Protein AF-A0A7S0Y0U0-F1 (afdb_monomer_lite)

Foldseek 3Di:
DQDDLPDQLCCNQFVPPLSVLSDPPPPHDQFPPDDPPFAAPLVVLLVLQLVQCVVVVDSDLVSSLVVVSVCGRDPPSGRGSGDFPLQSQLSVQVVVVDDQLPSAEDPVPRLQFLLLCLNQLSQLVSQVVVPLVSNLVSQLVSSRNRHDDPNSNVCRSLLSQLLVVVVVPDQQLRSLCVSQVVVVHRLVVVLVVCVNPQDADAGHCVRLVSSLSNLCNVQSVPLPVSLVNLVVSDHPSNSSSSSSNSND

InterPro domains:
  IPR005502 ADP-ribosylation/Crystallin J1 [PF03747] (24-248)
  IPR036705 ADP-ribosylation/Crystallin J1 superfamily [G3DSA:1.10.4080.10] (3-248)
  IPR036705 ADP-ribosylation/Crystallin J1 superfamily [SSF101478] (3-247)

Secondary structure (DSSP, 8-state):
------SSIIIIIBSTT-GGGG-TTS---TTTTPPTTPPPTHHHHHHHHHHHHHHHTS--HHHHHHHHHHHHHSTTSS--S---HHHHHHHHHHTTT--GGG-----SSSSSBGGGGTTHHHHHHHHGGG-HHHHHHHHHHHHTSS---HHHHHHHHHHHHHHHHHHTT--HHHHHHHHHHHTT--HHHHHHHTTTPPP---SBHHHHHHHHHHHHHHTTT-HHHHHHHHHHH-SSHHHHHHHHHHH-

pLDDT: mean 95.09, std 6.27, range [54.19, 98.88]

Radius of gyration: 17.86 Å; chains: 1; bounding box: 47×34×46 Å

Structure (mmCIF, N/CA/C/O backbone):
data_AF-A0A7S0Y0U0-F1
#
_entry.id   AF-A0A7S0Y0U0-F1
#
loop_
_atom_site.group_PDB
_atom_site.id
_atom_site.type_symbol
_atom_site.label_atom_id
_atom_site.label_alt_id
_atom_site.label_comp_id
_atom_site.label_asym_id
_atom_site.label_entity_id
_atom_site.label_seq_id
_atom_site.pdbx_PDB_ins_code
_atom_site.Cartn_x
_atom_site.Cartn_y
_atom_site.Cartn_z
_atom_site.occupancy
_atom_site.B_iso_or_equiv
_atom_site.auth_seq_id
_atom_site.auth_comp_id
_atom_site.auth_asym_id
_atom_site.auth_atom_id
_atom_site.pdbx_PDB_model_num
ATOM 1 N N . GLY A 1 1 ? -0.946 10.195 -10.949 1.00 54.19 1 GLY A N 1
ATOM 2 C CA . GLY A 1 1 ? -1.341 10.121 -12.381 1.00 54.19 1 GLY A CA 1
ATOM 3 C C . GLY A 1 1 ? -0.399 9.201 -13.143 1.00 54.19 1 GLY A C 1
ATOM 4 O O . GLY A 1 1 ? 0.670 8.922 -12.618 1.00 54.19 1 GLY A O 1
ATOM 5 N N . ARG A 1 2 ? -0.753 8.749 -14.362 1.00 68.31 2 ARG A N 1
ATOM 6 C CA . ARG A 1 2 ? -0.004 7.708 -15.115 1.00 68.31 2 ARG A CA 1
ATOM 7 C C . ARG A 1 2 ? 1.476 8.023 -15.394 1.00 68.31 2 ARG A C 1
ATOM 9 O O . ARG A 1 2 ? 2.235 7.124 -15.702 1.00 68.31 2 ARG A O 1
ATOM 16 N N . GLY A 1 3 ? 1.922 9.268 -15.244 1.00 65.81 3 GLY A N 1
ATOM 17 C CA . GLY A 1 3 ? 3.311 9.648 -15.504 1.00 65.81 3 GLY A CA 1
ATOM 18 C C . GLY A 1 3 ? 3.640 9.708 -17.000 1.00 65.81 3 GLY A C 1
ATOM 19 O O . GLY A 1 3 ? 2.749 9.718 -17.848 1.00 65.81 3 GLY A O 1
ATOM 20 N N . SER A 1 4 ? 4.926 9.838 -17.325 1.00 65.12 4 SER A N 1
ATOM 21 C CA . SER A 1 4 ? 5.401 9.894 -18.711 1.00 65.12 4 SER A CA 1
ATOM 22 C C . SER A 1 4 ? 5.494 8.496 -19.330 1.00 65.12 4 SER A C 1
ATOM 24 O O . SER A 1 4 ? 5.910 7.558 -18.655 1.00 65.12 4 SER A O 1
ATOM 26 N N . ASN A 1 5 ? 5.167 8.377 -20.619 1.00 68.25 5 ASN A N 1
ATOM 27 C CA . ASN A 1 5 ? 5.502 7.219 -21.457 1.00 68.25 5 ASN A CA 1
ATOM 28 C C . ASN A 1 5 ? 6.839 7.398 -22.204 1.00 68.25 5 ASN A C 1
ATOM 30 O O . ASN A 1 5 ? 7.227 6.536 -22.992 1.00 68.25 5 ASN A O 1
ATOM 34 N N . GLN A 1 6 ? 7.526 8.522 -21.979 1.00 65.31 6 GLN A N 1
ATOM 35 C CA . GLN A 1 6 ? 8.874 8.769 -22.480 1.00 65.31 6 GLN A CA 1
ATOM 36 C C . GLN A 1 6 ? 9.887 8.010 -21.614 1.00 65.31 6 GLN A C 1
ATOM 38 O O . GLN A 1 6 ? 9.792 8.033 -20.386 1.00 65.31 6 GLN A O 1
ATOM 43 N N . GLY A 1 7 ? 10.858 7.355 -22.253 1.00 80.50 7 GLY A N 1
ATOM 44 C CA . GLY A 1 7 ? 11.848 6.487 -21.601 1.00 80.50 7 GLY A CA 1
ATOM 45 C C . GLY A 1 7 ? 11.594 4.991 -21.820 1.00 80.50 7 GLY A C 1
ATOM 46 O O . GLY A 1 7 ? 10.672 4.609 -22.542 1.00 80.50 7 GLY A O 1
ATOM 47 N N . SER A 1 8 ? 12.445 4.157 -21.219 1.00 87.12 8 SER A N 1
ATOM 48 C CA . SER A 1 8 ? 12.491 2.693 -21.403 1.00 87.12 8 SER A CA 1
ATOM 49 C C . SER A 1 8 ? 12.078 1.889 -20.164 1.00 87.12 8 SER A C 1
ATOM 51 O O . SER A 1 8 ? 11.900 0.677 -20.240 1.00 87.12 8 SER A O 1
ATOM 53 N N . ILE A 1 9 ? 11.894 2.539 -19.006 1.00 94.50 9 ILE A N 1
ATOM 54 C CA . ILE A 1 9 ? 11.602 1.819 -17.755 1.00 94.50 9 ILE A CA 1
ATOM 55 C C . ILE A 1 9 ? 10.313 1.007 -17.876 1.00 94.50 9 ILE A C 1
ATOM 57 O O . ILE A 1 9 ? 10.330 -0.197 -17.646 1.00 94.50 9 ILE A O 1
ATOM 61 N N . VAL A 1 10 ? 9.219 1.639 -18.301 1.00 93.75 10 VAL A N 1
ATOM 62 C CA . VAL A 1 10 ? 7.993 0.923 -18.666 1.00 93.75 10 VAL A CA 1
ATOM 63 C C . VAL A 1 10 ? 8.127 0.412 -20.098 1.00 93.75 10 VAL A C 1
ATOM 65 O O . VAL A 1 10 ? 8.318 1.206 -21.021 1.00 93.75 10 VAL A O 1
ATOM 68 N N . GLY A 1 11 ? 7.960 -0.895 -20.283 1.00 93.56 11 GLY A N 1
ATOM 69 C CA . GLY A 1 11 ? 8.016 -1.558 -21.585 1.00 93.56 11 GLY A CA 1
ATOM 70 C C . GLY A 1 11 ? 9.276 -2.383 -21.802 1.00 93.56 11 GLY A C 1
ATOM 71 O O . GLY A 1 11 ? 9.152 -3.475 -22.356 1.00 93.56 11 GLY A O 1
ATOM 72 N N . ASP A 1 12 ? 10.430 -1.913 -21.316 1.00 94.50 12 ASP A N 1
ATOM 73 C CA . ASP A 1 12 ? 11.714 -2.590 -21.543 1.00 94.50 12 ASP A CA 1
ATOM 74 C C . ASP A 1 12 ? 12.279 -3.188 -20.243 1.00 94.50 12 ASP A C 1
ATOM 76 O O . ASP A 1 12 ? 12.728 -4.335 -20.240 1.00 94.50 12 ASP A O 1
ATOM 80 N N . VAL A 1 13 ? 12.224 -2.451 -19.122 1.00 96.38 13 VAL A N 1
ATOM 81 C CA . VAL A 1 13 ? 12.744 -2.921 -17.818 1.00 96.38 13 VAL A CA 1
ATOM 82 C C . VAL A 1 13 ? 11.659 -3.628 -17.009 1.00 96.38 13 VAL A C 1
ATOM 84 O O . VAL A 1 13 ? 11.818 -4.795 -16.655 1.00 96.38 13 VAL A O 1
ATOM 87 N N . ILE A 1 14 ? 10.551 -2.933 -16.753 1.00 96.81 14 ILE A N 1
ATOM 88 C CA . ILE A 1 14 ? 9.369 -3.440 -16.048 1.00 96.81 14 ILE A CA 1
ATOM 89 C C . ILE A 1 14 ? 8.133 -3.321 -16.937 1.00 96.81 14 ILE A C 1
ATOM 91 O O . ILE A 1 14 ? 8.126 -2.551 -17.902 1.00 96.81 14 ILE A O 1
ATOM 95 N N . LEU A 1 15 ? 7.063 -4.055 -16.606 1.00 95.31 15 LEU A N 1
ATOM 96 C CA . LEU A 1 15 ? 5.825 -4.070 -17.403 1.00 95.31 15 LEU A CA 1
ATOM 97 C C . LEU A 1 15 ? 6.111 -4.349 -18.892 1.00 95.31 15 LEU A C 1
ATOM 99 O O . LEU A 1 15 ? 5.637 -3.632 -19.781 1.00 95.31 15 LEU A O 1
ATOM 103 N N . LYS A 1 16 ? 6.953 -5.354 -19.157 1.00 95.06 16 LYS A N 1
ATOM 104 C CA . LYS A 1 16 ? 7.490 -5.632 -20.493 1.00 95.06 16 LYS A CA 1
ATOM 105 C C . LYS A 1 16 ? 6.375 -5.813 -21.522 1.00 95.06 16 LYS A C 1
ATOM 107 O O . LYS A 1 16 ? 5.389 -6.491 -21.261 1.00 95.06 16 LYS A O 1
ATOM 112 N N . GLY A 1 17 ? 6.496 -5.136 -22.665 1.00 92.31 17 GLY A N 1
ATOM 113 C CA . GLY A 1 17 ? 5.480 -5.148 -23.729 1.00 92.31 17 GLY A CA 1
ATOM 114 C C . GLY A 1 17 ? 4.214 -4.313 -23.464 1.00 92.31 17 GLY A C 1
ATOM 115 O O . GLY A 1 17 ? 3.413 -4.114 -24.376 1.00 92.31 17 GLY A O 1
ATOM 116 N N . LYS A 1 18 ? 4.032 -3.740 -22.265 1.00 92.50 18 LYS A N 1
ATOM 117 C CA . LYS A 1 18 ? 2.801 -3.018 -21.876 1.00 92.50 18 LYS A CA 1
ATOM 118 C C . LYS A 1 18 ? 2.861 -1.498 -22.104 1.00 92.50 18 LYS A C 1
ATOM 120 O O . LYS A 1 18 ? 1.921 -0.787 -21.753 1.00 92.50 18 LYS A O 1
ATOM 125 N N . LYS A 1 19 ? 3.936 -0.976 -22.712 1.00 91.94 19 LYS A N 1
ATOM 126 C CA . LYS A 1 19 ? 4.168 0.473 -22.916 1.00 91.94 19 LYS A CA 1
ATOM 127 C C . LYS A 1 19 ? 3.057 1.181 -23.693 1.00 91.94 19 LYS A C 1
ATOM 129 O O . LYS A 1 19 ? 2.717 2.313 -23.363 1.00 91.94 19 LYS A O 1
ATOM 134 N N . HIS A 1 20 ? 2.462 0.517 -24.678 1.00 90.69 20 HIS A N 1
ATOM 135 C CA . HIS A 1 20 ? 1.379 1.079 -25.491 1.00 90.69 20 HIS A CA 1
ATOM 136 C C . HIS A 1 20 ? 0.137 1.450 -24.652 1.00 90.69 20 HIS A C 1
ATOM 138 O O . HIS A 1 20 ? -0.577 2.394 -24.978 1.00 90.69 20 HIS A O 1
ATOM 144 N N . PHE A 1 21 ? -0.081 0.808 -23.495 1.00 91.19 21 PHE A N 1
ATOM 145 C CA . PHE A 1 21 ? -1.143 1.201 -22.558 1.00 91.19 21 PHE A CA 1
ATOM 146 C C . PHE A 1 21 ? -0.853 2.501 -21.789 1.00 91.19 21 PHE A C 1
ATOM 148 O O . PHE A 1 21 ? -1.718 2.994 -21.064 1.00 91.19 21 PHE A O 1
ATOM 155 N N . TRP A 1 22 ? 0.352 3.062 -21.919 1.00 89.94 22 TRP A N 1
ATOM 156 C CA . TRP A 1 22 ? 0.781 4.293 -21.250 1.00 89.94 22 TRP A CA 1
ATOM 157 C C . TRP A 1 22 ? 0.735 5.524 -22.153 1.00 89.94 22 TRP A C 1
ATOM 159 O O . TRP A 1 22 ? 1.016 6.630 -21.690 1.00 89.94 22 TRP A O 1
ATOM 169 N N . GLU A 1 23 ? 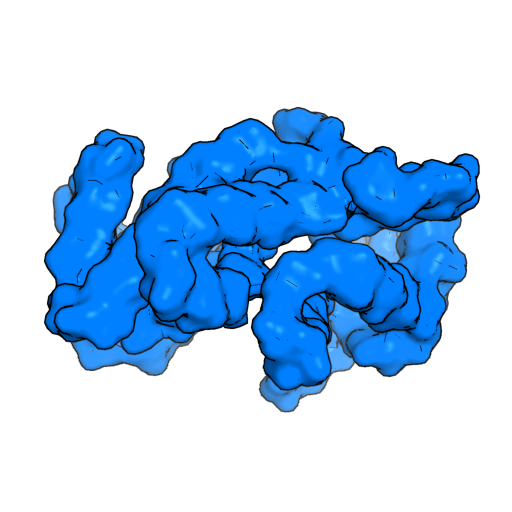0.368 5.359 -23.422 1.00 85.25 23 GLU A N 1
ATOM 170 C CA . GLU A 1 23 ? 0.302 6.450 -24.387 1.00 85.25 23 GLU A CA 1
ATOM 171 C C . GLU A 1 23 ? -0.688 7.543 -23.968 1.00 85.25 23 GLU A C 1
ATOM 173 O O . GLU A 1 23 ? -1.842 7.288 -23.606 1.00 85.25 23 GLU A O 1
ATOM 178 N N . ARG A 1 24 ? -0.225 8.799 -24.008 1.00 77.31 24 ARG A N 1
ATOM 179 C CA . ARG A 1 24 ? -1.072 9.957 -23.704 1.00 77.31 24 ARG A CA 1
ATOM 180 C C . ARG A 1 24 ? -2.198 10.051 -24.733 1.00 77.31 24 ARG A C 1
ATOM 182 O O . ARG A 1 24 ? -1.949 9.995 -25.929 1.00 77.31 24 ARG A O 1
ATOM 189 N N . GLY A 1 25 ? -3.425 10.235 -24.250 1.00 76.62 25 GLY A N 1
ATOM 190 C CA . GLY A 1 25 ? -4.623 10.343 -25.090 1.00 76.62 25 GLY A CA 1
ATOM 191 C C . GLY A 1 25 ? -5.287 9.008 -25.437 1.00 76.62 25 GLY A C 1
ATOM 192 O O . GLY A 1 25 ? -6.418 9.013 -25.906 1.00 76.62 25 GLY A O 1
ATOM 193 N N . ALA A 1 26 ? -4.661 7.865 -25.139 1.00 71.94 26 ALA A N 1
ATOM 194 C CA . ALA A 1 26 ? -5.184 6.553 -25.518 1.00 71.94 26 ALA A CA 1
ATOM 195 C C . ALA A 1 26 ? -6.333 6.017 -24.623 1.00 71.94 26 ALA A C 1
ATOM 197 O O . ALA A 1 26 ? -6.748 4.875 -24.778 1.00 71.94 26 ALA A O 1
ATOM 198 N N . ASN A 1 27 ? -6.868 6.822 -23.689 1.00 80.50 27 ASN A N 1
ATOM 199 C CA . ASN A 1 27 ? -8.029 6.520 -22.825 1.00 80.50 27 ASN A CA 1
ATOM 200 C C . ASN A 1 27 ? -8.067 5.104 -22.203 1.00 80.50 27 ASN A C 1
ATOM 202 O O . ASN A 1 27 ? -9.136 4.545 -21.957 1.00 80.50 27 ASN A O 1
ATOM 206 N N . TYR A 1 28 ? -6.909 4.515 -21.899 1.00 87.62 28 TYR A N 1
ATOM 207 C CA . TYR A 1 28 ? -6.854 3.231 -21.209 1.00 87.62 28 TYR A CA 1
ATOM 208 C C . TYR A 1 28 ? -7.073 3.396 -19.704 1.00 87.62 28 TYR A C 1
ATOM 210 O O . TYR A 1 28 ? -6.500 4.283 -19.063 1.00 87.62 28 TYR A O 1
ATOM 218 N N . PHE A 1 29 ? -7.840 2.477 -19.115 1.00 88.25 29 PHE A N 1
ATOM 219 C CA . PHE A 1 29 ? -7.906 2.300 -17.665 1.00 88.25 29 PHE A CA 1
ATOM 220 C C . PHE A 1 29 ? -6.551 1.831 -17.105 1.00 88.25 29 PHE A C 1
ATOM 222 O O . PHE A 1 29 ? -5.811 1.128 -17.799 1.00 88.25 29 PHE A O 1
ATOM 229 N N . TYR A 1 30 ? -6.188 2.261 -15.889 1.00 88.38 30 TYR A N 1
ATOM 230 C CA . TYR A 1 30 ? -4.862 2.030 -15.287 1.00 88.38 30 TYR A CA 1
ATOM 231 C C . TYR A 1 30 ? -4.476 0.555 -15.264 1.00 88.38 30 TYR A C 1
ATOM 233 O O . TYR A 1 30 ? -3.425 0.190 -15.788 1.00 88.38 30 TYR A O 1
ATOM 241 N N . HIS A 1 31 ? -5.378 -0.277 -14.761 1.00 92.12 31 HIS A N 1
ATOM 242 C CA . HIS A 1 31 ? -5.176 -1.706 -14.559 1.00 92.12 31 HIS A CA 1
ATOM 243 C C . HIS A 1 31 ? -5.921 -2.531 -15.622 1.00 92.12 31 HIS A C 1
ATOM 245 O O . HIS A 1 31 ? -6.680 -3.450 -15.322 1.00 92.12 31 HIS A O 1
ATOM 251 N N . ARG A 1 32 ? -5.811 -2.126 -16.893 1.00 91.12 32 ARG A N 1
ATOM 252 C CA . ARG A 1 32 ? -6.521 -2.768 -18.005 1.00 91.12 32 ARG A CA 1
ATOM 253 C C . ARG A 1 32 ? -6.082 -4.227 -18.158 1.00 91.12 32 ARG A C 1
ATOM 255 O O . ARG A 1 32 ? -4.899 -4.527 -18.104 1.00 91.12 32 ARG A O 1
ATOM 262 N N . GLY A 1 33 ? -7.038 -5.101 -18.475 1.00 88.44 33 GLY A N 1
ATOM 263 C CA . GLY A 1 33 ? -6.758 -6.493 -18.843 1.00 88.44 33 GLY A CA 1
ATOM 264 C C . GLY A 1 33 ? -6.672 -7.453 -17.660 1.00 88.44 33 GLY A C 1
ATOM 265 O O . GLY A 1 33 ? -6.440 -8.634 -17.881 1.00 88.44 33 GLY A O 1
ATOM 266 N N . MET A 1 34 ? -6.901 -6.967 -16.439 1.00 93.38 34 MET A N 1
ATOM 267 C CA . MET A 1 34 ? -7.010 -7.822 -15.263 1.00 93.38 34 MET A CA 1
ATOM 268 C C . MET A 1 34 ? -8.288 -8.664 -15.285 1.00 93.38 34 MET A C 1
ATOM 270 O O . MET A 1 34 ? -9.370 -8.163 -15.608 1.00 93.38 34 MET A O 1
ATOM 274 N N . ALA A 1 35 ? -8.161 -9.932 -14.906 1.00 94.62 35 ALA A N 1
ATOM 275 C CA . ALA A 1 35 ? -9.277 -10.844 -14.712 1.00 94.62 35 ALA A CA 1
ATOM 276 C C . ALA A 1 35 ? -9.902 -10.688 -13.315 1.00 94.62 35 ALA A C 1
ATOM 278 O O . ALA A 1 35 ? -9.298 -10.165 -12.376 1.00 94.62 35 ALA A O 1
ATOM 279 N N . ALA A 1 36 ? -11.142 -11.160 -13.163 1.00 95.25 36 ALA A N 1
ATOM 280 C CA . ALA A 1 36 ? -11.812 -11.168 -11.868 1.00 95.25 36 ALA A CA 1
ATOM 281 C C . ALA A 1 36 ? -11.009 -11.995 -10.847 1.00 95.25 36 ALA A C 1
ATOM 283 O O . ALA A 1 36 ? -10.663 -13.145 -11.108 1.00 95.25 36 ALA A O 1
ATOM 284 N N . GLY A 1 37 ? -10.736 -11.401 -9.682 1.00 94.31 37 GLY A N 1
ATOM 285 C CA . GLY A 1 37 ? -9.950 -12.022 -8.610 1.00 94.31 37 GLY A CA 1
ATOM 286 C C . GLY A 1 37 ? -8.439 -11.787 -8.698 1.00 94.31 37 GLY A C 1
ATOM 287 O O . GLY A 1 37 ? -7.723 -12.154 -7.769 1.00 94.31 37 GLY A O 1
ATOM 288 N N . GLU A 1 38 ? -7.937 -11.154 -9.761 1.00 95.31 38 GLU A N 1
ATOM 289 C CA . GLU A 1 38 ? -6.528 -10.770 -9.829 1.00 95.31 38 GLU A CA 1
ATOM 290 C C . GLU A 1 38 ? -6.231 -9.540 -8.969 1.00 95.31 38 GLU A C 1
ATOM 292 O O . GLU A 1 38 ? -7.026 -8.603 -8.884 1.00 95.31 38 GLU A O 1
ATOM 297 N N . ASN A 1 39 ? -5.040 -9.525 -8.368 1.00 95.50 39 ASN A N 1
ATOM 298 C CA . ASN A 1 39 ? -4.525 -8.368 -7.646 1.00 95.50 39 ASN A CA 1
ATOM 299 C C . ASN A 1 39 ? -3.645 -7.508 -8.556 1.00 95.50 39 ASN A C 1
ATOM 301 O O . ASN A 1 39 ? -2.925 -8.027 -9.413 1.00 95.50 39 ASN A O 1
ATOM 305 N N . THR A 1 40 ? -3.679 -6.192 -8.336 1.00 95.62 40 THR A N 1
ATOM 306 C CA . THR A 1 40 ? -2.701 -5.257 -8.912 1.00 95.62 40 THR A CA 1
ATOM 307 C C . THR A 1 40 ? -1.307 -5.582 -8.379 1.00 95.62 40 THR A C 1
ATOM 309 O O . THR A 1 40 ? -1.178 -6.378 -7.449 1.00 95.62 40 THR A O 1
ATOM 312 N N . VAL A 1 41 ? -0.255 -4.983 -8.947 1.00 96.12 41 VAL A N 1
ATOM 313 C CA . VAL A 1 41 ? 1.150 -5.354 -8.662 1.00 96.12 41 VAL A CA 1
ATOM 314 C C . VAL A 1 41 ? 1.519 -5.373 -7.168 1.00 96.12 41 VAL A C 1
ATOM 316 O O . VAL A 1 41 ? 2.337 -6.190 -6.749 1.00 96.12 41 VAL A O 1
ATOM 319 N N . GLU A 1 42 ? 0.857 -4.558 -6.346 1.00 96.56 42 GLU A N 1
ATOM 320 C CA . GLU A 1 42 ? 1.044 -4.538 -4.891 1.00 96.56 42 GLU A CA 1
ATOM 321 C C . GLU A 1 42 ? 0.703 -5.877 -4.220 1.00 96.56 42 GLU A C 1
ATOM 323 O O . GLU A 1 42 ? 1.372 -6.280 -3.275 1.00 96.56 42 GLU A O 1
ATOM 328 N N . GLY A 1 43 ? -0.291 -6.619 -4.719 1.00 97.12 43 GLY A N 1
ATOM 329 C CA . GLY A 1 43 ? -0.667 -7.925 -4.167 1.00 97.12 43 GLY A CA 1
ATOM 330 C C . GLY A 1 43 ? 0.427 -8.989 -4.331 1.00 97.12 43 GLY A C 1
ATOM 331 O O . GLY A 1 43 ? 0.836 -9.591 -3.335 1.00 97.12 43 GLY A O 1
ATOM 332 N N . PRO A 1 44 ? 0.945 -9.231 -5.553 1.00 97.81 44 PRO A N 1
ATOM 333 C CA . PRO A 1 44 ? 2.121 -10.067 -5.775 1.00 97.81 44 PRO A CA 1
ATOM 334 C C . PRO A 1 44 ? 3.347 -9.641 -4.957 1.00 97.81 44 PRO A C 1
ATOM 336 O O . PRO A 1 44 ? 4.036 -10.514 -4.431 1.00 97.81 44 PRO A O 1
ATOM 339 N N . ILE A 1 45 ? 3.597 -8.336 -4.794 1.00 98.56 45 ILE A N 1
ATOM 340 C CA . ILE A 1 45 ? 4.692 -7.825 -3.950 1.00 98.56 45 ILE A CA 1
ATOM 341 C C . ILE A 1 45 ? 4.457 -8.174 -2.473 1.00 98.56 45 ILE A C 1
ATOM 343 O O . ILE A 1 45 ? 5.356 -8.709 -1.824 1.00 98.56 45 ILE A O 1
ATOM 347 N N . THR A 1 46 ? 3.250 -7.952 -1.946 1.00 98.44 46 THR A N 1
ATOM 348 C CA . THR A 1 46 ? 2.897 -8.336 -0.570 1.00 98.44 46 THR A CA 1
ATOM 349 C C . THR A 1 46 ? 3.091 -9.837 -0.357 1.00 98.44 46 THR A C 1
ATOM 351 O O . THR A 1 46 ? 3.737 -10.235 0.609 1.00 98.44 46 THR A O 1
ATOM 354 N N . ARG A 1 47 ? 2.618 -10.680 -1.287 1.00 98.31 47 ARG A N 1
ATOM 355 C CA . ARG A 1 47 ? 2.816 -12.139 -1.230 1.00 98.31 47 ARG A CA 1
ATOM 356 C C . ARG A 1 47 ? 4.298 -12.518 -1.237 1.00 98.31 47 ARG A C 1
ATOM 358 O O . ARG A 1 47 ? 4.707 -13.410 -0.500 1.00 98.31 47 ARG A O 1
ATOM 365 N N . LEU A 1 48 ? 5.100 -11.859 -2.066 1.00 98.56 48 LEU A N 1
ATOM 366 C CA . LEU A 1 48 ? 6.542 -12.074 -2.140 1.00 98.56 48 LEU A CA 1
ATOM 367 C C . LEU A 1 48 ? 7.235 -11.744 -0.816 1.00 98.56 48 LEU A C 1
ATOM 369 O O . LEU A 1 48 ? 8.074 -12.525 -0.367 1.00 98.56 48 LEU A O 1
ATOM 373 N N . ILE A 1 49 ? 6.868 -10.628 -0.181 1.00 98.75 49 ILE A N 1
ATOM 374 C CA . ILE A 1 49 ? 7.389 -10.242 1.136 1.00 98.75 49 ILE A CA 1
ATOM 375 C C . ILE A 1 49 ? 7.000 -11.286 2.181 1.00 98.75 49 ILE A C 1
ATOM 377 O O . ILE A 1 49 ? 7.863 -11.738 2.930 1.00 98.75 49 ILE A O 1
ATOM 381 N N . THR A 1 50 ? 5.741 -11.735 2.192 1.00 98.69 50 THR A N 1
ATOM 382 C CA . THR A 1 50 ? 5.295 -12.823 3.074 1.00 98.69 50 THR A CA 1
ATOM 383 C C . THR A 1 50 ? 6.138 -14.083 2.879 1.00 98.69 50 THR A C 1
ATOM 385 O O . THR A 1 50 ? 6.657 -14.612 3.856 1.00 98.69 50 THR A O 1
ATOM 388 N N . ASN A 1 51 ? 6.339 -14.526 1.634 1.00 98.56 51 ASN A N 1
ATOM 389 C CA . ASN A 1 51 ? 7.142 -15.713 1.338 1.00 98.56 51 ASN A CA 1
ATOM 390 C C . ASN A 1 51 ? 8.595 -15.557 1.807 1.00 98.56 51 ASN A C 1
ATOM 392 O O . ASN A 1 51 ? 9.144 -16.471 2.415 1.00 98.56 51 ASN A O 1
ATOM 396 N N . SER A 1 52 ? 9.216 -14.397 1.559 1.00 98.75 52 SER A N 1
ATOM 397 C CA . SER A 1 52 ? 10.574 -14.108 2.040 1.00 98.75 52 SER A CA 1
ATOM 398 C C . SER A 1 52 ? 10.669 -14.225 3.560 1.00 98.75 52 SER A C 1
ATOM 400 O O . SER A 1 52 ? 11.520 -14.960 4.059 1.00 98.75 52 SER A O 1
ATOM 402 N N . ILE A 1 53 ? 9.732 -13.606 4.284 1.00 98.50 53 ILE A N 1
ATOM 403 C CA . ILE A 1 53 ? 9.681 -13.676 5.746 1.00 98.50 53 ILE A CA 1
ATOM 404 C C . ILE A 1 53 ? 9.567 -15.124 6.220 1.00 98.50 53 ILE A C 1
ATOM 406 O O . ILE A 1 53 ? 10.305 -15.532 7.112 1.00 98.50 53 ILE A O 1
ATOM 410 N N . THR A 1 54 ? 8.680 -15.914 5.614 1.00 97.88 54 THR A N 1
ATOM 411 C CA . THR A 1 54 ? 8.472 -17.312 6.016 1.00 97.88 54 THR A CA 1
ATOM 412 C C . THR A 1 54 ? 9.651 -18.221 5.674 1.00 97.88 54 THR A C 1
ATOM 414 O O . THR A 1 54 ? 9.959 -19.129 6.434 1.00 97.88 54 THR A O 1
ATOM 417 N N . GLU A 1 55 ? 10.331 -17.991 4.549 1.00 98.25 55 GLU A N 1
ATOM 418 C CA . GLU A 1 55 ? 11.472 -18.810 4.121 1.00 98.25 55 GLU A CA 1
ATOM 419 C C . GLU A 1 55 ? 12.740 -18.491 4.918 1.00 98.25 55 GLU A C 1
ATOM 421 O O . GLU A 1 55 ? 13.517 -19.390 5.236 1.00 98.25 55 GLU A O 1
ATOM 426 N N . LYS A 1 56 ? 12.963 -17.210 5.234 1.00 98.00 56 LYS A N 1
ATOM 427 C CA . LYS A 1 56 ? 14.133 -16.756 5.996 1.00 98.00 56 LYS A CA 1
ATOM 428 C C . LYS A 1 56 ? 13.919 -16.796 7.501 1.00 98.00 56 LYS A C 1
ATOM 430 O O . LYS A 1 56 ? 14.895 -16.709 8.239 1.00 98.00 56 LYS A O 1
ATOM 435 N N . MET A 1 57 ? 12.663 -16.885 7.946 1.00 96.75 57 MET A N 1
ATOM 436 C CA . MET A 1 57 ? 12.260 -16.629 9.332 1.00 96.75 57 MET A CA 1
ATOM 437 C C . MET A 1 57 ? 12.789 -15.276 9.835 1.00 96.75 57 MET A C 1
ATOM 439 O O . MET A 1 57 ? 13.186 -15.134 10.989 1.00 96.75 57 MET A O 1
ATOM 443 N N . ALA A 1 58 ? 12.837 -14.290 8.936 1.00 97.00 58 ALA A N 1
ATOM 444 C CA . ALA A 1 58 ? 13.393 -12.967 9.176 1.00 97.00 58 ALA A CA 1
ATOM 445 C C . ALA A 1 58 ? 12.841 -11.956 8.166 1.00 97.00 58 ALA A C 1
ATOM 447 O O . ALA A 1 58 ? 12.578 -12.290 7.011 1.00 97.00 58 ALA A O 1
ATOM 448 N N . PHE A 1 59 ? 12.751 -10.688 8.571 1.00 97.94 59 PHE A N 1
ATOM 449 C CA . PHE A 1 59 ? 12.570 -9.579 7.635 1.00 97.94 59 PHE A CA 1
ATOM 450 C C . PHE A 1 59 ? 13.907 -9.268 6.933 1.00 97.94 59 PHE A C 1
ATOM 452 O O . PHE A 1 59 ? 14.626 -8.334 7.292 1.00 97.94 59 PHE A O 1
ATOM 459 N N . ASP A 1 60 ? 14.269 -10.116 5.967 1.00 98.25 60 ASP A N 1
ATOM 460 C CA . ASP A 1 60 ? 15.508 -10.025 5.192 1.00 98.25 60 ASP A CA 1
ATOM 461 C C . ASP A 1 60 ? 15.334 -9.079 3.994 1.00 98.25 60 ASP A C 1
ATOM 463 O O . ASP A 1 60 ? 14.767 -9.425 2.957 1.00 98.25 60 ASP A O 1
ATOM 467 N N . VAL A 1 61 ? 15.833 -7.852 4.149 1.00 98.25 61 VAL A N 1
ATOM 468 C CA . VAL A 1 61 ? 15.731 -6.801 3.127 1.00 98.25 61 VAL A CA 1
ATOM 469 C C . VAL A 1 61 ? 16.415 -7.193 1.814 1.00 98.25 61 VAL A C 1
ATOM 471 O O . VAL A 1 61 ? 15.897 -6.856 0.751 1.00 98.25 61 VAL A O 1
ATOM 474 N N . ASP A 1 62 ? 17.548 -7.896 1.855 1.00 98.38 62 ASP A N 1
ATOM 475 C CA . ASP A 1 62 ? 18.287 -8.232 0.632 1.00 98.38 62 ASP A CA 1
ATOM 476 C C . ASP A 1 62 ? 17.568 -9.316 -0.168 1.00 98.38 62 ASP A C 1
ATOM 478 O O . ASP A 1 62 ? 17.434 -9.197 -1.388 1.00 98.38 62 ASP A O 1
ATOM 482 N N . ASP A 1 63 ? 17.029 -10.327 0.517 1.00 98.69 63 ASP A N 1
ATOM 483 C CA . ASP A 1 63 ? 16.201 -11.357 -0.112 1.00 98.69 63 ASP A CA 1
ATOM 484 C C . ASP A 1 63 ? 14.932 -10.759 -0.737 1.00 98.69 63 ASP A C 1
ATOM 486 O O . ASP A 1 63 ? 14.595 -11.071 -1.884 1.00 98.69 63 ASP A O 1
ATOM 490 N N . ILE A 1 64 ? 14.261 -9.846 -0.024 1.00 98.88 64 ILE A N 1
ATOM 491 C CA . ILE A 1 64 ? 13.076 -9.142 -0.530 1.00 98.88 64 ILE A CA 1
ATOM 492 C C . ILE A 1 64 ? 13.416 -8.330 -1.782 1.00 98.88 64 ILE A C 1
ATOM 494 O O . ILE A 1 64 ? 12.705 -8.438 -2.782 1.00 98.88 64 ILE A O 1
ATOM 498 N N . LEU A 1 65 ? 14.490 -7.533 -1.763 1.00 98.81 65 LEU A N 1
ATOM 499 C CA . LEU A 1 65 ? 14.880 -6.707 -2.909 1.00 98.81 65 LEU A CA 1
ATOM 500 C C . LEU A 1 65 ? 15.282 -7.559 -4.117 1.00 98.81 65 LEU A C 1
ATOM 502 O O . LEU A 1 65 ? 14.874 -7.249 -5.238 1.00 98.81 65 LEU A O 1
ATOM 506 N N . ALA A 1 66 ? 16.018 -8.653 -3.903 1.00 98.75 66 ALA A N 1
ATOM 507 C CA . ALA A 1 66 ? 16.391 -9.580 -4.968 1.00 98.75 66 ALA A CA 1
ATOM 508 C C . ALA A 1 66 ? 15.154 -10.212 -5.625 1.00 98.75 66 ALA A C 1
ATOM 510 O O . ALA A 1 66 ? 15.011 -10.183 -6.852 1.00 98.75 66 ALA A O 1
ATOM 511 N N . LYS A 1 67 ? 14.214 -10.719 -4.817 1.00 98.75 67 LYS A N 1
ATOM 512 C CA . LYS A 1 67 ? 12.952 -11.279 -5.314 1.00 98.75 67 LYS A CA 1
ATOM 513 C C . LYS A 1 67 ? 12.097 -10.219 -6.005 1.00 98.75 67 LYS A C 1
ATOM 515 O O . LYS A 1 67 ? 11.497 -10.506 -7.037 1.00 98.75 67 LYS A O 1
ATOM 520 N N . TYR A 1 68 ? 12.028 -9.004 -5.463 1.00 98.81 68 TYR A N 1
ATOM 521 C CA . TYR A 1 68 ? 11.261 -7.899 -6.041 1.00 98.81 68 TYR A CA 1
ATOM 522 C C . TYR A 1 68 ? 11.794 -7.511 -7.425 1.00 98.81 68 TYR A C 1
ATOM 524 O O . TYR A 1 68 ? 11.015 -7.372 -8.368 1.00 98.81 68 TYR A O 1
ATOM 532 N N . ILE A 1 69 ? 13.118 -7.418 -7.582 1.00 98.81 69 ILE A N 1
ATOM 533 C CA . ILE A 1 69 ? 13.755 -7.194 -8.886 1.00 98.81 69 ILE A CA 1
ATOM 534 C C . ILE A 1 69 ? 13.390 -8.317 -9.858 1.00 98.81 69 ILE A C 1
ATOM 536 O O . ILE A 1 69 ? 12.982 -8.031 -10.986 1.00 98.81 69 ILE A O 1
ATOM 540 N N . ALA A 1 70 ? 13.473 -9.577 -9.426 1.00 98.62 70 ALA A N 1
ATOM 541 C CA . ALA A 1 70 ? 13.090 -10.713 -10.259 1.00 98.62 70 ALA A CA 1
ATOM 542 C C . ALA A 1 70 ? 11.612 -10.640 -10.685 1.00 98.62 70 ALA A C 1
ATOM 544 O O . ALA A 1 70 ? 11.322 -10.755 -11.875 1.00 98.62 70 ALA A O 1
ATOM 545 N N . LEU A 1 71 ? 10.687 -10.378 -9.755 1.00 98.50 71 LEU A N 1
ATOM 546 C CA . LEU A 1 71 ? 9.251 -10.258 -10.032 1.00 98.50 71 LEU A CA 1
ATOM 547 C C . LEU A 1 71 ? 8.963 -9.173 -11.074 1.00 98.50 71 LEU A C 1
ATOM 549 O O . LEU A 1 71 ? 8.256 -9.411 -12.046 1.00 98.50 71 LEU A O 1
ATOM 553 N N . MET A 1 72 ? 9.516 -7.980 -10.875 1.00 98.31 72 MET A N 1
ATOM 554 C CA . MET A 1 72 ? 9.170 -6.805 -11.675 1.00 98.31 72 MET A CA 1
ATOM 555 C C . MET A 1 72 ? 9.817 -6.807 -13.065 1.00 98.31 72 MET A C 1
ATOM 557 O O . MET A 1 72 ? 9.304 -6.160 -13.979 1.00 98.31 72 MET A O 1
ATOM 561 N N . THR A 1 73 ? 10.941 -7.513 -13.230 1.00 97.94 73 THR A N 1
ATOM 562 C CA . THR A 1 73 ? 11.684 -7.588 -14.502 1.00 97.94 73 THR A CA 1
ATOM 563 C C . THR A 1 73 ? 11.389 -8.855 -15.306 1.00 97.94 73 THR A C 1
ATOM 565 O O . THR A 1 73 ? 11.724 -8.915 -16.496 1.00 97.94 73 THR A O 1
ATOM 568 N N . THR A 1 74 ? 10.745 -9.860 -14.709 1.00 97.81 74 THR A N 1
ATOM 569 C CA . THR A 1 74 ? 10.314 -11.069 -15.421 1.00 97.81 74 THR A CA 1
ATOM 570 C C . THR A 1 74 ? 9.070 -10.757 -16.262 1.00 97.81 74 THR A C 1
ATOM 572 O O . THR A 1 74 ? 8.072 -10.284 -15.711 1.00 97.81 74 THR A O 1
ATOM 575 N N . PRO A 1 75 ? 9.097 -10.990 -17.591 1.00 95.06 75 PRO A N 1
ATOM 576 C CA . PRO A 1 75 ? 7.907 -10.851 -18.428 1.00 95.06 75 PRO A CA 1
ATOM 577 C C . PRO A 1 75 ? 6.738 -11.670 -17.873 1.00 95.06 75 PRO A C 1
ATOM 579 O O . PRO A 1 75 ? 6.932 -12.806 -17.449 1.00 95.06 75 PRO A O 1
ATOM 582 N N . ASP A 1 76 ? 5.541 -11.084 -17.873 1.00 91.88 76 ASP A N 1
ATOM 583 C CA . ASP A 1 76 ? 4.279 -11.747 -17.513 1.00 91.88 76 ASP A CA 1
ATOM 584 C C . ASP A 1 76 ? 4.224 -12.393 -16.115 1.00 91.88 76 ASP A C 1
ATOM 586 O O . ASP A 1 76 ? 3.321 -13.170 -15.816 1.00 91.88 76 ASP A O 1
ATOM 590 N N . ALA A 1 77 ? 5.125 -12.014 -15.201 1.00 94.81 77 ALA A N 1
ATOM 591 C CA . ALA A 1 77 ? 5.067 -12.450 -13.804 1.00 94.81 77 ALA A CA 1
ATOM 592 C C . ALA A 1 77 ? 3.863 -11.864 -13.035 1.00 94.81 77 ALA A C 1
ATOM 594 O O . ALA A 1 77 ? 3.504 -12.348 -11.961 1.00 94.81 77 ALA A O 1
ATOM 595 N N . HIS A 1 78 ? 3.233 -10.821 -13.583 1.00 94.88 78 HIS A N 1
ATOM 596 C CA . HIS A 1 78 ? 1.961 -10.273 -13.127 1.00 94.88 78 HIS A CA 1
ATOM 597 C C . HIS A 1 78 ? 1.203 -9.600 -14.287 1.00 94.88 78 HIS A C 1
ATOM 599 O O . HIS A 1 78 ? 1.797 -9.055 -15.226 1.00 94.88 78 HIS A O 1
ATOM 605 N N . ASN A 1 79 ? -0.130 -9.580 -14.202 1.00 93.94 79 ASN A N 1
ATOM 606 C CA . ASN A 1 79 ? -0.988 -9.088 -15.287 1.00 93.94 79 ASN A CA 1
ATOM 607 C C . ASN A 1 79 ? -1.235 -7.577 -15.270 1.00 93.94 79 ASN A C 1
ATOM 609 O O . ASN A 1 79 ? -1.605 -7.019 -16.301 1.00 93.94 79 ASN A O 1
ATOM 613 N N . ASP A 1 80 ? -0.897 -6.883 -14.181 1.00 95.50 80 ASP A N 1
ATOM 614 C CA . ASP A 1 80 ? -1.078 -5.432 -14.080 1.00 95.50 80 ASP A CA 1
ATOM 615 C C . ASP A 1 80 ? -0.385 -4.656 -15.221 1.00 95.50 80 ASP A C 1
ATOM 617 O O . ASP A 1 80 ? 0.739 -4.972 -15.627 1.00 95.50 80 ASP A O 1
ATOM 621 N N . THR A 1 81 ? -1.066 -3.638 -15.745 1.00 94.31 81 THR A N 1
ATOM 622 C CA . THR A 1 81 ? -0.556 -2.707 -16.760 1.00 94.31 81 THR A CA 1
ATOM 623 C C . THR A 1 81 ? -0.076 -1.390 -16.166 1.00 94.31 81 THR A C 1
ATOM 625 O O . THR A 1 81 ? 0.442 -0.558 -16.911 1.00 94.31 81 THR A O 1
ATOM 628 N N . TYR A 1 82 ? -0.243 -1.173 -14.862 1.00 93.19 82 TYR A N 1
ATOM 629 C CA . TYR A 1 82 ? 0.202 0.021 -14.157 1.00 93.19 82 TYR A CA 1
ATOM 630 C C . TYR A 1 82 ? 1.176 -0.314 -13.020 1.00 93.19 82 TYR A C 1
ATOM 632 O O . TYR A 1 82 ? 1.133 -1.389 -12.436 1.00 93.19 82 TYR A O 1
ATOM 640 N N . CYS A 1 83 ? 2.077 0.620 -12.713 1.00 92.31 83 CYS A N 1
ATOM 641 C CA . CYS A 1 83 ? 2.912 0.568 -11.516 1.00 92.31 83 CYS A CA 1
ATOM 642 C C . CYS A 1 83 ? 3.126 1.983 -10.961 1.00 92.31 83 CYS A C 1
ATOM 644 O O . CYS A 1 83 ? 3.297 2.952 -11.715 1.00 92.31 83 CYS A O 1
ATOM 646 N N . GLY A 1 84 ? 3.099 2.102 -9.632 1.00 92.12 84 GLY A N 1
ATOM 647 C CA . GLY A 1 84 ? 3.267 3.367 -8.920 1.00 92.12 84 GLY A CA 1
ATOM 648 C C . GLY A 1 84 ? 4.607 4.055 -9.205 1.00 92.12 84 GLY A C 1
ATOM 649 O O . GLY A 1 84 ? 5.569 3.445 -9.680 1.00 92.12 84 GLY A O 1
ATOM 650 N N . THR A 1 85 ? 4.680 5.359 -8.928 1.00 92.94 85 THR A N 1
ATOM 651 C CA . THR A 1 85 ? 5.891 6.159 -9.179 1.00 92.94 85 THR A CA 1
ATOM 652 C C . THR A 1 85 ? 7.110 5.636 -8.424 1.00 92.94 85 THR A C 1
ATOM 654 O O . THR A 1 85 ? 8.170 5.548 -9.038 1.00 92.94 85 THR A O 1
ATOM 657 N N . GLY A 1 86 ? 6.953 5.207 -7.165 1.00 94.69 86 GLY A N 1
ATOM 658 C CA . GLY A 1 86 ? 8.050 4.639 -6.372 1.00 94.69 86 GLY A CA 1
ATOM 659 C C . GLY A 1 86 ? 8.758 3.489 -7.095 1.00 94.69 86 GLY A C 1
ATOM 660 O O . GLY A 1 86 ? 9.963 3.548 -7.321 1.00 94.69 86 GLY A O 1
ATOM 661 N N . HIS A 1 87 ? 7.995 2.513 -7.603 1.00 96.75 87 HIS A N 1
ATOM 662 C CA . HIS A 1 87 ? 8.557 1.401 -8.376 1.00 96.75 87 HIS A CA 1
ATOM 663 C C . HIS A 1 87 ? 9.287 1.872 -9.638 1.00 96.75 87 HIS A C 1
ATOM 665 O O . HIS A 1 87 ? 10.390 1.416 -9.930 1.00 96.75 87 HIS A O 1
ATOM 671 N N . ARG A 1 88 ? 8.706 2.816 -10.389 1.00 95.94 88 ARG A N 1
ATOM 672 C CA . ARG A 1 88 ? 9.336 3.343 -11.611 1.00 95.94 88 ARG A CA 1
ATOM 673 C C . ARG A 1 88 ? 10.649 4.066 -11.315 1.00 95.94 88 ARG A C 1
ATOM 675 O O . ARG A 1 88 ? 11.596 3.912 -12.081 1.00 95.94 88 ARG A O 1
ATOM 682 N N . MET A 1 89 ? 10.719 4.824 -10.224 1.00 95.69 89 MET A N 1
ATOM 683 C CA . MET A 1 89 ? 11.946 5.508 -9.806 1.00 95.69 89 MET A CA 1
ATOM 684 C C . MET A 1 89 ? 13.003 4.518 -9.316 1.00 95.69 89 MET A C 1
ATOM 686 O O . MET A 1 89 ? 14.149 4.602 -9.759 1.00 95.69 89 MET A O 1
ATOM 690 N N . PHE A 1 90 ? 12.600 3.518 -8.522 1.00 98.00 90 PHE A N 1
ATOM 691 C CA . PHE A 1 90 ? 13.473 2.414 -8.123 1.00 98.00 90 PHE A CA 1
ATOM 692 C C . PHE A 1 90 ? 14.149 1.783 -9.343 1.00 98.00 90 PHE A C 1
ATOM 694 O O . PHE A 1 90 ? 15.375 1.712 -9.414 1.00 98.00 90 PHE A O 1
ATOM 701 N N . PHE A 1 91 ? 13.369 1.386 -10.355 1.00 98.00 91 PHE A N 1
ATOM 702 C CA . PHE A 1 91 ? 13.930 0.738 -11.541 1.00 98.00 91 PHE A CA 1
ATOM 703 C C . PHE A 1 91 ? 14.691 1.692 -12.462 1.00 98.00 91 PHE A C 1
ATOM 705 O O . PHE A 1 91 ? 15.604 1.250 -13.156 1.00 98.00 91 PHE A O 1
ATOM 712 N N . ALA A 1 92 ? 14.393 2.994 -12.441 1.00 96.94 92 ALA A N 1
ATOM 713 C CA . ALA A 1 92 ? 15.209 3.991 -13.130 1.00 96.94 92 ALA A CA 1
ATOM 714 C C . ALA A 1 92 ? 16.622 4.099 -12.538 1.00 96.94 92 ALA A C 1
ATOM 716 O O . ALA A 1 92 ? 17.581 4.312 -13.279 1.00 96.94 92 ALA A O 1
ATOM 717 N N . ASN A 1 93 ? 16.755 3.950 -11.220 1.00 97.88 93 ASN A N 1
ATOM 718 C CA . ASN A 1 93 ? 18.041 3.927 -10.528 1.00 97.88 93 ASN A CA 1
ATOM 719 C C . ASN A 1 93 ? 18.748 2.575 -10.677 1.00 97.88 93 ASN A C 1
ATOM 721 O O . ASN A 1 93 ? 19.941 2.544 -10.983 1.00 97.88 93 ASN A O 1
ATOM 725 N N . TRP A 1 94 ? 18.009 1.472 -10.569 1.00 98.44 94 TRP A N 1
ATOM 726 C CA . TRP A 1 94 ? 18.544 0.127 -10.776 1.00 98.44 94 TRP A CA 1
ATOM 727 C C . TRP A 1 94 ? 19.098 -0.064 -12.195 1.00 98.44 94 TRP A C 1
ATOM 729 O O . TRP A 1 94 ? 20.216 -0.540 -12.366 1.00 98.44 94 TRP A O 1
ATOM 739 N N . ALA A 1 95 ? 18.386 0.415 -13.223 1.00 97.12 95 ALA A N 1
ATOM 740 C CA . ALA A 1 95 ? 18.843 0.357 -14.616 1.00 97.12 95 ALA A CA 1
ATOM 741 C C . ALA A 1 95 ? 20.126 1.174 -14.884 1.00 97.12 95 ALA A C 1
ATOM 743 O O . ALA A 1 95 ? 20.781 0.968 -15.903 1.00 97.12 95 ALA A O 1
ATOM 744 N N . LYS A 1 96 ? 20.506 2.088 -13.978 1.00 97.06 96 LYS A N 1
ATOM 745 C CA . LYS A 1 96 ? 21.783 2.826 -14.015 1.00 97.06 96 LYS A CA 1
ATOM 746 C C . LYS A 1 96 ? 22.915 2.098 -13.276 1.00 97.06 96 LYS A C 1
ATOM 748 O O . LYS A 1 96 ? 23.989 2.670 -13.120 1.00 97.06 96 LYS A O 1
ATOM 753 N N . GLY A 1 97 ? 22.679 0.877 -12.794 1.00 97.44 97 GLY A N 1
ATOM 754 C CA . GLY A 1 97 ? 23.659 0.079 -12.057 1.00 97.44 97 GLY A CA 1
ATOM 755 C C . GLY A 1 97 ? 23.813 0.470 -10.587 1.00 97.44 97 GLY A C 1
ATOM 756 O O . GLY A 1 97 ? 24.835 0.149 -9.988 1.00 97.44 97 GLY A O 1
ATOM 757 N N . ARG A 1 98 ? 22.843 1.182 -9.992 1.00 98.19 98 ARG A N 1
ATOM 758 C CA . ARG A 1 98 ? 22.856 1.418 -8.541 1.00 98.19 98 ARG A CA 1
ATOM 759 C C . ARG A 1 98 ? 22.520 0.135 -7.785 1.00 98.19 98 ARG A C 1
ATOM 761 O O . ARG A 1 98 ? 21.651 -0.628 -8.201 1.00 98.19 98 ARG A O 1
ATOM 768 N N . GLU A 1 99 ? 23.158 -0.037 -6.630 1.00 98.06 99 GLU A N 1
ATOM 769 C CA . GLU A 1 99 ? 22.832 -1.114 -5.695 1.00 98.06 99 GLU A CA 1
ATOM 770 C C . GLU A 1 99 ? 21.355 -1.048 -5.259 1.00 98.06 99 GLU A C 1
ATOM 772 O O . GLU A 1 99 ? 20.863 0.053 -4.983 1.00 98.06 99 GLU A O 1
ATOM 777 N N . PRO A 1 100 ? 20.639 -2.187 -5.145 1.00 98.31 100 PRO A N 1
ATOM 778 C CA . PRO A 1 100 ? 19.204 -2.218 -4.845 1.00 98.31 100 PRO A CA 1
ATOM 779 C C . PRO A 1 100 ? 18.788 -1.408 -3.613 1.00 98.31 100 PRO A C 1
ATOM 781 O O . PRO A 1 100 ? 17.793 -0.690 -3.659 1.00 98.31 100 PRO A O 1
ATOM 784 N N . ARG A 1 101 ? 19.579 -1.451 -2.533 1.00 97.88 101 ARG A N 1
ATOM 785 C CA . ARG A 1 101 ? 19.317 -0.686 -1.298 1.00 97.88 101 ARG A CA 1
ATOM 786 C C . ARG A 1 101 ? 19.348 0.837 -1.488 1.00 97.88 101 ARG A C 1
ATOM 788 O O . ARG A 1 101 ? 18.786 1.550 -0.669 1.00 97.88 101 ARG A O 1
ATOM 795 N N . ASN A 1 102 ? 19.974 1.317 -2.564 1.00 97.94 102 ASN A N 1
ATOM 796 C CA . ASN A 1 102 ? 20.149 2.736 -2.895 1.00 97.94 102 ASN A CA 1
ATOM 797 C C . ASN A 1 102 ? 19.320 3.159 -4.126 1.00 97.94 102 ASN A C 1
ATOM 799 O O . ASN A 1 102 ? 19.572 4.209 -4.727 1.00 97.94 102 ASN A O 1
ATOM 803 N N . CYS A 1 103 ? 18.399 2.300 -4.569 1.00 98.38 103 CYS A N 1
ATOM 804 C CA . CYS A 1 103 ? 17.497 2.562 -5.687 1.00 98.38 103 CYS A CA 1
ATOM 805 C C . CYS A 1 103 ? 16.214 3.328 -5.322 1.00 98.38 103 CYS A C 1
ATOM 807 O O . CYS A 1 103 ? 15.777 4.102 -6.182 1.00 98.38 103 CYS A O 1
ATOM 809 N N . PRO A 1 104 ? 15.601 3.141 -4.130 1.00 97.69 104 PRO A N 1
ATOM 810 C CA . PRO A 1 104 ? 14.478 3.960 -3.675 1.00 97.69 104 PRO A CA 1
ATOM 811 C C . PRO A 1 104 ? 14.739 5.458 -3.851 1.00 97.69 104 PRO A C 1
ATOM 813 O O . PRO A 1 104 ? 15.864 5.916 -3.689 1.00 97.69 104 PRO A O 1
ATOM 816 N N . ASP A 1 105 ? 13.702 6.211 -4.212 1.00 95.75 105 ASP A N 1
ATOM 817 C CA . ASP A 1 105 ? 13.795 7.653 -4.471 1.00 95.75 105 ASP A CA 1
ATOM 818 C C . ASP A 1 105 ? 12.411 8.308 -4.264 1.00 95.75 105 ASP A C 1
ATOM 820 O O . ASP A 1 105 ? 11.410 7.597 -4.082 1.00 95.75 105 ASP A O 1
ATOM 824 N N . ASN A 1 106 ? 12.333 9.641 -4.287 1.00 93.56 106 ASN A N 1
ATOM 825 C CA . ASN A 1 106 ? 11.106 10.421 -4.106 1.00 93.56 106 ASN A CA 1
ATOM 826 C C . ASN A 1 106 ? 10.993 11.558 -5.138 1.00 93.56 106 ASN A C 1
ATOM 828 O O . ASN A 1 106 ? 11.931 12.321 -5.344 1.00 93.56 106 ASN A O 1
ATOM 832 N N . ASP A 1 107 ? 9.824 11.716 -5.765 1.00 89.81 107 ASP A N 1
ATOM 833 C CA . ASP A 1 107 ? 9.542 12.817 -6.699 1.00 89.81 107 ASP A CA 1
ATOM 834 C C . ASP A 1 107 ? 8.953 14.072 -6.022 1.00 89.81 107 ASP A C 1
ATOM 836 O O . ASP A 1 107 ? 8.564 15.021 -6.702 1.00 89.81 107 ASP A O 1
ATOM 840 N N . GLY A 1 108 ? 8.841 14.064 -4.693 1.00 84.00 108 GLY A N 1
ATOM 841 C CA . GLY A 1 108 ? 8.203 15.087 -3.868 1.00 84.00 108 GLY A CA 1
ATOM 842 C C . GLY A 1 108 ? 6.685 15.166 -4.034 1.00 84.00 108 GLY A C 1
ATOM 843 O O . GLY A 1 108 ? 6.088 16.160 -3.623 1.00 84.00 108 GLY A O 1
ATOM 844 N N . HIS A 1 109 ? 6.054 14.181 -4.687 1.00 81.81 109 HIS A N 1
ATOM 845 C CA . HIS A 1 109 ? 4.661 14.303 -5.111 1.00 81.81 109 HIS A CA 1
ATOM 846 C C . HIS A 1 109 ? 3.876 12.987 -5.057 1.00 81.81 109 HIS A C 1
ATOM 848 O O . HIS A 1 109 ? 2.951 12.845 -4.262 1.00 81.81 109 HIS A O 1
ATOM 854 N N . ASN A 1 110 ? 4.187 12.019 -5.921 1.00 84.81 110 ASN A N 1
ATOM 855 C CA . ASN A 1 110 ? 3.417 10.779 -6.067 1.00 84.81 110 ASN A CA 1
ATOM 856 C C . ASN A 1 110 ? 3.923 9.646 -5.170 1.00 84.81 110 ASN A C 1
ATOM 858 O O . ASN A 1 110 ? 3.263 8.613 -5.082 1.00 84.81 110 ASN A O 1
ATOM 862 N N . THR A 1 111 ? 5.092 9.809 -4.557 1.00 89.12 111 THR A N 1
ATOM 863 C CA . THR A 1 111 ? 5.689 8.789 -3.691 1.00 89.12 111 THR A CA 1
ATOM 864 C C . THR A 1 111 ? 5.112 8.803 -2.267 1.00 89.12 111 THR A C 1
ATOM 866 O O . THR A 1 111 ? 5.010 7.747 -1.637 1.00 89.12 111 THR A O 1
ATOM 869 N N . ASP A 1 112 ? 4.639 9.966 -1.802 1.00 93.00 112 ASP A N 1
ATOM 870 C CA . ASP A 1 112 ? 3.993 10.183 -0.496 1.00 93.00 112 ASP A CA 1
ATOM 871 C C . ASP A 1 112 ? 2.498 9.795 -0.524 1.00 93.00 112 ASP A C 1
ATOM 873 O O . ASP A 1 112 ? 1.591 10.568 -0.185 1.00 93.00 112 ASP A O 1
ATOM 877 N N . ALA A 1 113 ? 2.237 8.571 -0.977 1.00 93.81 113 ALA A N 1
ATOM 878 C CA . ALA A 1 113 ? 0.910 8.044 -1.257 1.00 93.81 113 ALA A CA 1
ATOM 879 C C . ALA A 1 113 ? 0.600 6.773 -0.450 1.00 93.81 113 ALA A C 1
ATOM 881 O O . ALA A 1 113 ? 1.493 6.078 0.036 1.00 93.81 113 ALA A O 1
ATOM 882 N N . LEU A 1 114 ? -0.697 6.494 -0.280 1.00 95.06 114 LEU A N 1
ATOM 883 C CA . LEU A 1 114 ? -1.207 5.403 0.560 1.00 95.06 114 LEU A CA 1
ATOM 884 C C . LEU A 1 114 ? -0.781 4.008 0.077 1.00 95.06 114 LEU A C 1
ATOM 886 O O . LEU A 1 114 ? -0.690 3.085 0.882 1.00 95.06 114 LEU A O 1
ATOM 890 N N . ASP A 1 115 ? -0.497 3.857 -1.217 1.00 94.12 115 ASP A N 1
ATOM 891 C CA . ASP A 1 115 ? 0.010 2.615 -1.809 1.00 94.12 115 ASP A CA 1
ATOM 892 C C . ASP A 1 115 ? 1.313 2.144 -1.150 1.00 94.12 115 ASP A C 1
ATOM 894 O O . ASP A 1 115 ? 1.535 0.951 -1.036 1.00 94.12 115 ASP A O 1
ATOM 898 N N . GLY A 1 116 ? 2.125 3.045 -0.589 1.00 95.50 116 GLY A N 1
ATOM 899 C CA . GLY A 1 116 ? 3.316 2.661 0.173 1.00 95.50 116 GLY A CA 1
ATOM 900 C C . GLY A 1 116 ? 3.045 1.915 1.489 1.00 95.50 116 GLY A C 1
ATOM 901 O O . GLY A 1 116 ? 3.994 1.452 2.117 1.00 95.50 116 GLY A O 1
ATOM 902 N N . LEU A 1 117 ? 1.787 1.800 1.929 1.00 97.44 117 LEU A N 1
ATOM 903 C CA . LEU A 1 117 ? 1.392 1.064 3.137 1.00 97.44 117 LEU A CA 1
ATOM 904 C C . LEU A 1 117 ? 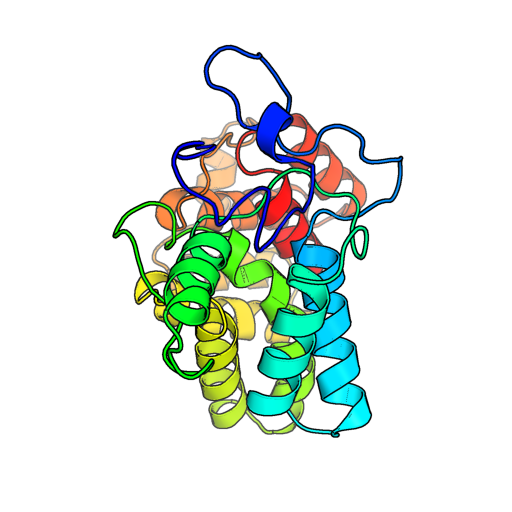0.818 -0.333 2.839 1.00 97.44 117 LEU A C 1
ATOM 906 O O . LEU A 1 117 ? 0.574 -1.097 3.771 1.00 97.44 117 LEU A O 1
ATOM 910 N N . THR A 1 118 ? 0.600 -0.691 1.572 1.00 97.44 118 THR A N 1
ATOM 911 C CA . THR A 1 118 ? -0.066 -1.947 1.163 1.00 97.44 118 THR A CA 1
ATOM 912 C C . THR A 1 118 ? 0.707 -3.199 1.571 1.00 97.44 118 THR A C 1
ATOM 914 O O . THR A 1 118 ? 0.099 -4.217 1.896 1.00 97.44 118 THR A O 1
ATOM 917 N N . ASN A 1 119 ? 2.042 -3.133 1.569 1.00 97.88 119 ASN A N 1
ATOM 918 C CA . ASN A 1 119 ? 2.901 -4.272 1.893 1.00 97.88 119 ASN A CA 1
ATOM 919 C C . ASN A 1 119 ? 3.262 -4.357 3.386 1.00 97.88 119 ASN A C 1
ATOM 921 O O . ASN A 1 119 ? 3.952 -5.286 3.804 1.00 97.88 119 ASN A O 1
ATOM 925 N N . LEU A 1 120 ? 2.807 -3.395 4.193 1.00 98.00 120 LEU A N 1
ATOM 926 C CA . LEU A 1 120 ? 3.136 -3.294 5.612 1.00 98.00 120 LEU A CA 1
ATOM 927 C C . LEU A 1 120 ? 2.570 -4.435 6.490 1.00 98.00 120 LEU A C 1
ATOM 929 O O . LEU A 1 120 ? 3.300 -4.887 7.377 1.00 98.00 120 LEU A O 1
ATOM 933 N N . PRO A 1 121 ? 1.333 -4.943 6.279 1.00 98.31 121 PRO A N 1
ATOM 934 C CA . PRO A 1 121 ? 0.723 -5.929 7.175 1.00 98.31 121 PRO A CA 1
ATOM 935 C C . PRO A 1 121 ? 1.566 -7.183 7.479 1.00 98.31 121 PRO A C 1
ATOM 937 O O . PRO A 1 121 ? 1.761 -7.467 8.662 1.00 98.31 121 PRO A O 1
ATOM 940 N N . PRO A 1 122 ? 2.133 -7.923 6.498 1.00 98.25 122 PRO A N 1
ATOM 941 C CA . PRO A 1 122 ? 2.928 -9.114 6.814 1.00 98.25 122 PRO A CA 1
ATOM 942 C C . PRO A 1 122 ? 4.178 -8.802 7.646 1.00 98.25 122 PRO A C 1
ATOM 944 O O . PRO A 1 122 ? 4.546 -9.592 8.513 1.00 98.25 122 PRO A O 1
ATOM 947 N N . VAL A 1 123 ? 4.809 -7.642 7.433 1.00 98.50 123 VAL A N 1
ATOM 948 C CA . VAL A 1 123 ? 5.977 -7.217 8.220 1.00 98.50 123 VAL A CA 1
ATOM 949 C C . VAL A 1 123 ? 5.573 -6.885 9.652 1.00 98.50 123 VAL A C 1
ATOM 951 O O . VAL A 1 123 ? 6.288 -7.249 10.586 1.00 98.50 123 VAL A O 1
ATOM 954 N N . VAL A 1 124 ? 4.425 -6.230 9.837 1.00 98.56 124 VAL A N 1
ATOM 955 C CA . VAL A 1 124 ? 3.876 -5.900 11.159 1.00 98.56 124 VAL A CA 1
ATOM 956 C C . VAL A 1 124 ? 3.548 -7.161 11.950 1.00 98.56 124 VAL A C 1
ATOM 958 O O . VAL A 1 124 ? 4.023 -7.303 13.075 1.00 98.56 124 VAL A O 1
ATOM 961 N N . PHE A 1 125 ? 2.805 -8.098 11.360 1.00 97.38 125 PHE A N 1
ATOM 962 C CA . PHE A 1 125 ? 2.417 -9.335 12.044 1.00 97.38 125 PHE A CA 1
ATOM 963 C C . PHE A 1 125 ? 3.609 -10.233 12.367 1.00 97.38 125 PHE A C 1
ATOM 965 O O . PHE A 1 125 ? 3.619 -10.890 13.402 1.00 97.38 125 PHE A O 1
ATOM 972 N N . PHE A 1 126 ? 4.642 -10.234 11.524 1.00 97.75 126 PHE A N 1
ATOM 973 C CA . PHE A 1 126 ? 5.889 -10.910 11.858 1.00 97.75 126 PHE A CA 1
ATOM 974 C C . PHE A 1 126 ? 6.619 -10.205 13.012 1.00 97.75 126 PHE A C 1
ATOM 976 O O . PHE A 1 126 ? 6.970 -10.825 14.011 1.00 97.75 126 PHE A O 1
ATOM 983 N N . SER A 1 127 ? 6.796 -8.886 12.910 1.00 97.88 127 SER A N 1
ATOM 984 C CA . SER A 1 127 ? 7.649 -8.126 13.832 1.00 97.88 127 SER A CA 1
ATOM 985 C C . SER A 1 127 ? 7.006 -7.853 15.194 1.00 97.88 127 SER A C 1
ATOM 987 O O . SER A 1 127 ? 7.711 -7.491 16.134 1.00 97.88 127 SER A O 1
ATOM 989 N N . MET A 1 128 ? 5.684 -8.000 15.338 1.00 96.06 128 MET A N 1
ATOM 990 C CA . MET A 1 128 ? 5.018 -7.801 16.632 1.00 96.06 128 MET A CA 1
ATOM 991 C C . MET A 1 128 ? 5.435 -8.845 17.679 1.00 96.06 128 MET A C 1
ATOM 993 O O . MET A 1 128 ? 5.330 -8.572 18.873 1.00 96.06 128 MET A O 1
ATOM 997 N N . MET A 1 129 ? 5.966 -9.995 17.247 1.00 92.25 129 MET A N 1
ATOM 998 C CA . MET A 1 129 ? 6.521 -11.028 18.131 1.00 92.25 129 MET A CA 1
ATOM 999 C C . MET A 1 129 ? 7.831 -10.593 18.808 1.00 92.25 129 MET A C 1
ATOM 1001 O O . MET A 1 129 ? 8.146 -11.071 19.895 1.00 92.25 129 MET A O 1
ATOM 1005 N N . ASP A 1 130 ? 8.557 -9.647 18.207 1.00 94.75 130 ASP A N 1
ATOM 1006 C CA . ASP A 1 130 ? 9.867 -9.169 18.671 1.00 94.75 130 ASP A CA 1
ATOM 1007 C C . ASP A 1 130 ? 9.778 -7.865 19.490 1.00 94.75 130 ASP A C 1
ATOM 1009 O O . ASP A 1 130 ? 10.784 -7.272 19.893 1.00 94.75 130 ASP A O 1
ATOM 1013 N N . GLY A 1 131 ? 8.554 -7.395 19.741 1.00 93.50 131 GLY A N 1
ATOM 1014 C CA . GLY A 1 131 ? 8.260 -6.220 20.551 1.00 93.50 131 GLY A CA 1
ATOM 1015 C C . GLY A 1 131 ? 8.304 -4.873 19.807 1.00 93.50 131 GLY A C 1
ATOM 1016 O O . GLY A 1 131 ? 8.677 -4.782 18.633 1.00 93.50 131 GLY A O 1
ATOM 1017 N N . PRO A 1 132 ? 7.924 -3.772 20.490 1.00 94.38 132 PRO A N 1
ATOM 1018 C CA . PRO A 1 132 ? 7.606 -2.493 19.839 1.00 94.38 132 PRO A CA 1
ATOM 1019 C C . PRO A 1 132 ? 8.769 -1.835 19.083 1.00 94.38 132 PRO A C 1
ATOM 1021 O O . PRO A 1 132 ? 8.555 -1.167 18.072 1.00 94.38 132 PRO A O 1
ATOM 1024 N N . SER A 1 133 ? 10.004 -2.019 19.560 1.00 95.06 133 SER A N 1
ATOM 1025 C CA . SER A 1 133 ? 11.199 -1.436 18.933 1.00 95.06 133 SER A CA 1
ATOM 1026 C C . SER A 1 133 ? 11.482 -2.063 17.564 1.00 95.06 133 SER A C 1
ATOM 1028 O O . SER A 1 133 ? 11.648 -1.347 16.572 1.00 95.06 133 SER A O 1
ATOM 1030 N N . VAL A 1 134 ? 11.465 -3.400 17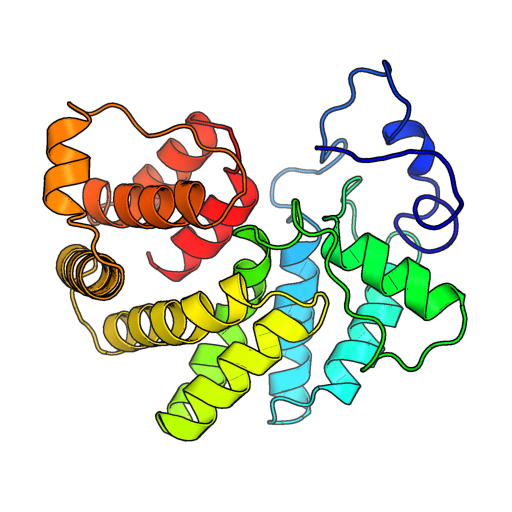.489 1.00 96.50 134 VAL A N 1
ATOM 1031 C CA . VAL A 1 134 ? 11.666 -4.142 16.236 1.00 96.50 134 VAL A CA 1
ATOM 1032 C C . VAL A 1 134 ? 10.499 -3.901 15.286 1.00 96.50 134 VAL A C 1
ATOM 1034 O O . VAL A 1 134 ? 10.728 -3.588 14.119 1.00 96.50 134 VAL A O 1
ATOM 1037 N N . LEU A 1 135 ? 9.264 -3.929 15.798 1.00 97.31 135 LEU A N 1
ATOM 1038 C CA . LEU A 1 135 ? 8.063 -3.586 15.040 1.00 97.31 135 LEU A CA 1
ATOM 1039 C C . LEU A 1 135 ? 8.179 -2.219 14.356 1.00 97.31 135 LEU A C 1
ATOM 1041 O O . LEU A 1 135 ? 7.982 -2.118 13.145 1.00 97.31 135 LEU A O 1
ATOM 1045 N N . SER A 1 136 ? 8.519 -1.171 15.111 1.00 96.69 136 SER A N 1
ATOM 1046 C CA . SER A 1 136 ? 8.643 0.189 14.577 1.00 96.69 136 SER A CA 1
ATOM 1047 C C . SER A 1 136 ? 9.754 0.282 13.526 1.00 96.69 136 SER A C 1
ATOM 1049 O O . SER A 1 136 ? 9.530 0.777 12.417 1.00 96.69 136 SER A O 1
ATOM 1051 N N . LYS A 1 137 ? 10.936 -0.275 13.828 1.00 97.50 137 LYS A N 1
ATOM 1052 C CA . LYS A 1 137 ? 12.080 -0.309 12.906 1.00 97.50 137 LYS A CA 1
ATOM 1053 C C . LYS A 1 137 ? 11.735 -1.010 11.590 1.00 97.50 137 LYS A C 1
ATOM 1055 O O . LYS A 1 137 ? 11.960 -0.441 10.522 1.00 97.50 137 LYS A O 1
ATOM 1060 N N . ASN A 1 138 ? 11.178 -2.217 11.656 1.00 98.25 138 ASN A N 1
ATOM 1061 C CA . ASN A 1 138 ? 10.847 -3.002 10.468 1.00 98.25 138 ASN A CA 1
ATOM 1062 C C . ASN A 1 138 ? 9.702 -2.364 9.677 1.00 98.25 138 ASN A C 1
ATOM 1064 O O . ASN A 1 138 ? 9.749 -2.360 8.451 1.00 98.25 138 ASN A O 1
ATOM 1068 N N . SER A 1 139 ? 8.734 -1.735 10.349 1.00 98.31 139 SER A N 1
ATOM 1069 C CA . SER A 1 139 ? 7.652 -0.996 9.687 1.00 98.31 139 SER A CA 1
ATOM 1070 C C . SER A 1 139 ? 8.182 0.177 8.859 1.00 98.31 139 SER A C 1
ATOM 1072 O O . SER A 1 139 ? 7.828 0.323 7.690 1.00 98.31 139 SER A O 1
ATOM 1074 N N . MET A 1 140 ? 9.086 0.985 9.425 1.00 98.12 140 MET A N 1
ATOM 1075 C CA . MET A 1 140 ? 9.734 2.080 8.691 1.00 98.12 140 MET A CA 1
ATOM 1076 C C . MET A 1 140 ? 10.627 1.566 7.554 1.00 98.12 140 MET A C 1
ATOM 1078 O O . MET A 1 140 ? 10.672 2.168 6.479 1.00 98.12 140 MET A O 1
ATOM 1082 N N . SER A 1 141 ? 11.323 0.447 7.773 1.00 97.94 141 SER A N 1
ATOM 1083 C CA . SER A 1 141 ? 12.154 -0.179 6.744 1.00 97.94 141 SER A CA 1
ATOM 1084 C C . SER A 1 141 ? 11.311 -0.737 5.595 1.00 97.94 141 SER A C 1
ATOM 1086 O O . SER A 1 141 ? 11.698 -0.575 4.444 1.00 97.94 141 SER A O 1
ATOM 1088 N N . CYS A 1 142 ? 10.152 -1.336 5.883 1.00 98.44 142 CYS A N 1
ATOM 1089 C CA . CYS A 1 142 ? 9.225 -1.873 4.887 1.00 98.44 142 CYS A CA 1
ATOM 1090 C C . CYS A 1 142 ? 8.748 -0.791 3.919 1.00 98.44 142 CYS A C 1
ATOM 1092 O O . CYS A 1 142 ? 8.870 -0.944 2.706 1.00 98.44 142 CYS A O 1
ATOM 1094 N N . VAL A 1 143 ? 8.263 0.337 4.442 1.00 98.00 143 VAL A N 1
ATOM 1095 C CA . VAL A 1 143 ? 7.767 1.433 3.592 1.00 98.00 143 VAL A CA 1
ATOM 1096 C C . VAL A 1 143 ? 8.879 2.154 2.820 1.00 98.00 143 VAL A C 1
ATOM 1098 O O . VAL A 1 143 ? 8.587 2.951 1.931 1.00 98.00 143 VAL A O 1
ATOM 1101 N N . SER A 1 144 ? 10.144 1.865 3.145 1.00 97.81 144 SER A N 1
ATOM 1102 C CA . SER A 1 144 ? 11.325 2.418 2.475 1.00 97.81 144 SER A CA 1
ATOM 1103 C C . SER A 1 144 ? 11.940 1.467 1.434 1.00 97.81 144 SER A C 1
ATOM 1105 O O . SER A 1 144 ? 12.904 1.836 0.771 1.00 97.81 144 SER A O 1
ATOM 1107 N N . LEU A 1 145 ? 11.405 0.246 1.266 1.00 98.06 145 LEU A N 1
ATOM 1108 C CA . LEU A 1 145 ? 11.987 -0.775 0.379 1.00 98.06 145 LEU A CA 1
ATOM 1109 C C . LEU A 1 145 ? 12.042 -0.339 -1.089 1.00 98.06 145 LEU A C 1
ATOM 1111 O O . LEU A 1 145 ? 13.007 -0.632 -1.788 1.00 98.06 145 LEU A O 1
ATOM 1115 N N . PHE A 1 146 ? 10.994 0.333 -1.568 1.00 97.00 146 PHE A N 1
ATOM 1116 C CA . PHE A 1 146 ? 10.815 0.633 -2.997 1.00 97.00 146 PHE A CA 1
ATOM 1117 C C . PHE A 1 146 ? 10.750 2.129 -3.296 1.00 97.00 146 PHE A C 1
ATOM 1119 O O . PHE A 1 146 ? 10.580 2.526 -4.447 1.00 97.00 146 PHE A O 1
ATOM 1126 N N . ARG A 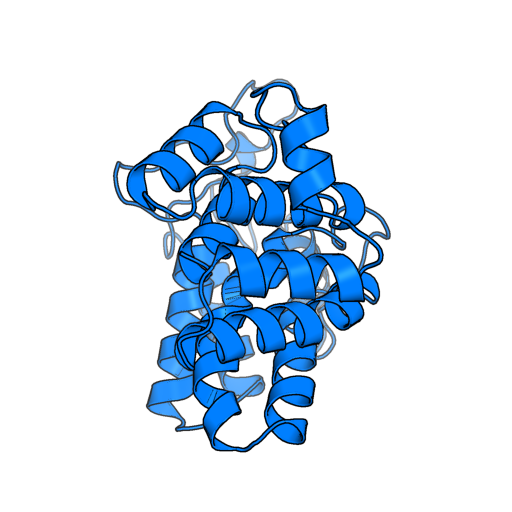1 147 ? 10.822 2.959 -2.258 1.00 96.25 147 ARG A N 1
ATOM 1127 C CA . ARG A 1 147 ? 10.640 4.404 -2.334 1.00 96.25 147 ARG A CA 1
ATOM 1128 C C . ARG A 1 147 ? 11.240 5.096 -1.120 1.00 96.25 147 ARG A C 1
ATOM 1130 O O . ARG A 1 147 ? 11.225 4.534 -0.033 1.00 96.25 147 ARG A O 1
ATOM 1137 N N . GLU A 1 148 ? 11.708 6.324 -1.286 1.00 95.62 148 GLU A N 1
ATOM 1138 C CA . GLU A 1 148 ? 12.038 7.174 -0.143 1.00 95.62 148 GLU A CA 1
ATOM 1139 C C . GLU A 1 148 ? 10.818 8.023 0.194 1.00 95.62 148 GLU A C 1
ATOM 1141 O O . GLU A 1 148 ? 10.227 8.614 -0.697 1.00 95.62 148 GLU A O 1
ATOM 1146 N N . SER A 1 149 ? 10.382 8.080 1.453 1.00 95.75 149 SER A N 1
ATOM 1147 C CA . SER A 1 149 ? 9.271 8.953 1.856 1.00 95.75 149 SER A CA 1
ATOM 1148 C C . SER A 1 149 ? 9.269 9.204 3.357 1.00 95.75 149 SER A C 1
ATOM 1150 O O . SER A 1 149 ? 8.989 8.317 4.167 1.00 95.75 149 SER A O 1
ATOM 1152 N N . ASP A 1 150 ? 9.542 10.448 3.735 1.00 94.50 150 ASP A N 1
ATOM 1153 C CA . ASP A 1 150 ? 9.461 10.907 5.122 1.00 94.50 150 ASP A CA 1
ATOM 1154 C C . ASP A 1 150 ? 8.027 10.837 5.645 1.00 94.50 150 ASP A C 1
ATOM 1156 O O . ASP A 1 150 ? 7.807 10.551 6.823 1.00 94.50 150 ASP A O 1
ATOM 1160 N N . ALA A 1 151 ? 7.048 11.082 4.768 1.00 94.88 151 ALA A N 1
ATOM 1161 C CA . ALA A 1 151 ? 5.643 10.935 5.096 1.00 94.88 151 ALA A CA 1
ATOM 1162 C C . ALA A 1 151 ? 5.340 9.480 5.469 1.00 94.88 151 ALA A C 1
ATOM 1164 O O . ALA A 1 151 ? 4.896 9.228 6.585 1.00 94.88 151 ALA A O 1
ATOM 1165 N N . LEU A 1 152 ? 5.665 8.505 4.616 1.00 96.38 152 LEU A N 1
ATOM 1166 C CA . LEU A 1 152 ? 5.406 7.097 4.928 1.00 96.38 152 LEU A CA 1
ATOM 1167 C C . LEU A 1 152 ? 6.106 6.637 6.206 1.00 96.38 152 LEU A C 1
ATOM 1169 O O . LEU A 1 152 ? 5.484 5.941 7.006 1.00 96.38 152 LEU A O 1
ATOM 1173 N N . ARG A 1 153 ? 7.346 7.073 6.468 1.00 96.19 153 ARG A N 1
ATOM 1174 C CA . ARG A 1 153 ? 8.044 6.730 7.721 1.00 96.19 153 ARG A CA 1
ATOM 1175 C C . ARG A 1 153 ? 7.335 7.256 8.976 1.00 96.19 153 ARG A C 1
ATOM 1177 O O . ARG A 1 153 ? 7.464 6.637 10.027 1.00 96.19 153 ARG A O 1
ATOM 1184 N N . LYS A 1 154 ? 6.556 8.341 8.880 1.00 95.19 154 LYS A N 1
ATOM 1185 C CA . LYS A 1 154 ? 5.708 8.840 9.982 1.00 95.19 154 LYS A CA 1
ATOM 1186 C C . LYS A 1 154 ? 4.422 8.025 10.146 1.00 95.19 154 LYS A C 1
ATOM 1188 O O . LYS A 1 154 ? 4.007 7.775 11.271 1.00 95.19 154 LYS A O 1
ATOM 1193 N N . TYR A 1 155 ? 3.803 7.599 9.044 1.00 97.44 155 TYR A N 1
ATOM 1194 C CA . TYR A 1 155 ? 2.538 6.849 9.074 1.00 97.44 155 TYR A CA 1
ATOM 1195 C C . TYR A 1 155 ? 2.737 5.359 9.392 1.00 97.44 155 TYR A C 1
ATOM 1197 O O . TYR A 1 155 ? 1.875 4.751 10.019 1.00 97.44 155 TYR A O 1
ATOM 1205 N N . ALA A 1 156 ? 3.870 4.766 9.007 1.00 98.00 156 ALA A N 1
ATOM 1206 C CA . ALA A 1 156 ? 4.160 3.348 9.211 1.00 98.00 156 ALA A CA 1
ATOM 1207 C C . ALA A 1 156 ? 4.025 2.878 10.674 1.00 98.00 156 ALA A C 1
ATOM 1209 O O . ALA A 1 156 ? 3.278 1.928 10.902 1.00 98.00 156 ALA A O 1
ATOM 1210 N N . PRO A 1 157 ? 4.661 3.512 11.684 1.00 97.12 157 PRO A N 1
ATOM 1211 C CA . PRO A 1 157 ? 4.504 3.079 13.076 1.00 97.12 157 PRO A CA 1
ATOM 1212 C C . PRO A 1 157 ? 3.074 3.267 13.607 1.00 97.12 157 PRO A C 1
ATOM 1214 O O . PRO A 1 157 ? 2.624 2.497 14.455 1.00 97.12 157 PRO A O 1
ATOM 1217 N N . VAL A 1 158 ? 2.340 4.257 13.093 1.00 97.44 158 VAL A N 1
ATOM 1218 C CA . VAL A 1 158 ? 0.941 4.515 13.462 1.00 97.44 158 VAL A CA 1
ATOM 1219 C C . VAL A 1 158 ? 0.032 3.405 12.931 1.00 97.44 158 VAL A C 1
ATOM 1221 O O . VAL A 1 158 ? -0.753 2.836 13.684 1.00 97.44 158 VAL A O 1
ATOM 1224 N N . VAL A 1 159 ? 0.197 3.026 11.662 1.00 98.44 159 VAL A N 1
ATOM 1225 C CA . VAL A 1 159 ? -0.535 1.904 11.049 1.00 98.44 159 VAL A CA 1
ATOM 1226 C C . VAL A 1 159 ? -0.142 0.577 11.695 1.00 98.44 159 VAL A C 1
ATOM 1228 O O . VAL A 1 159 ? -1.005 -0.251 11.959 1.00 98.44 159 VAL A O 1
ATOM 1231 N N . ALA A 1 160 ? 1.139 0.377 12.007 1.00 98.50 160 ALA A N 1
ATOM 1232 C CA . ALA A 1 160 ? 1.597 -0.811 12.721 1.00 98.50 160 ALA A CA 1
ATOM 1233 C C . ALA A 1 160 ? 0.909 -0.946 14.086 1.00 98.50 160 ALA A C 1
ATOM 1235 O O . ALA A 1 160 ? 0.433 -2.022 14.435 1.00 98.50 160 ALA A O 1
ATOM 1236 N N . SER A 1 161 ? 0.798 0.161 14.824 1.00 98.25 161 SER A N 1
ATOM 1237 C CA . SER A 1 161 ? 0.121 0.191 16.124 1.00 98.25 161 SER A CA 1
ATOM 1238 C C . SER A 1 161 ? -1.383 -0.077 15.998 1.00 98.25 161 SER A C 1
ATOM 1240 O O . SER A 1 161 ? -1.934 -0.801 16.824 1.00 98.25 161 SER A O 1
ATOM 1242 N N . LEU A 1 162 ? -2.032 0.445 14.948 1.00 98.69 162 LEU A N 1
ATOM 1243 C CA . LEU A 1 162 ? -3.423 0.128 14.605 1.00 98.69 162 LEU A CA 1
ATOM 1244 C C . LEU A 1 162 ? -3.612 -1.375 14.354 1.00 98.69 162 LEU A C 1
ATOM 1246 O O . LEU A 1 162 ? -4.476 -1.996 14.958 1.00 98.69 162 LEU A O 1
ATOM 1250 N N . LEU A 1 163 ? -2.796 -1.979 13.490 1.00 98.69 163 LEU A N 1
ATOM 1251 C CA . LEU A 1 163 ? -2.918 -3.404 13.171 1.00 98.69 163 LEU A CA 1
ATOM 1252 C C . LEU A 1 163 ? -2.671 -4.288 14.402 1.00 98.69 163 LEU A C 1
ATOM 1254 O O . LEU A 1 163 ? -3.386 -5.261 14.617 1.00 98.69 163 LEU A O 1
ATOM 1258 N N . VAL A 1 164 ? -1.697 -3.931 15.244 1.00 98.50 164 VAL A N 1
ATOM 1259 C CA . VAL A 1 164 ? -1.416 -4.666 16.485 1.00 98.50 164 VAL A CA 1
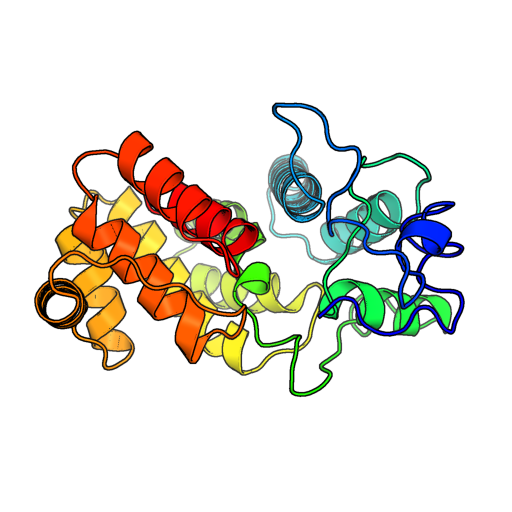ATOM 1260 C C . VAL A 1 164 ? -2.569 -4.563 17.485 1.00 98.50 164 VAL A C 1
ATOM 1262 O O . VAL A 1 164 ? -2.912 -5.568 18.104 1.00 98.50 164 VAL A O 1
ATOM 1265 N N . SER A 1 165 ? -3.188 -3.390 17.658 1.00 98.44 165 SER A N 1
ATOM 1266 C CA . SER A 1 165 ? -4.316 -3.248 18.592 1.00 98.44 165 SER A CA 1
ATOM 1267 C C . SER A 1 165 ? -5.529 -4.071 18.152 1.00 98.44 165 SER A C 1
ATOM 1269 O O . SER A 1 165 ? -6.156 -4.730 18.981 1.00 98.44 165 SER A O 1
ATOM 1271 N N . LEU A 1 166 ? -5.796 -4.123 16.846 1.00 98.50 166 LEU A N 1
ATOM 1272 C CA . LEU A 1 166 ? -6.852 -4.951 16.263 1.00 98.50 166 LEU A CA 1
ATOM 1273 C C . LEU A 1 166 ? -6.597 -6.446 16.486 1.00 98.50 166 LEU A C 1
ATOM 1275 O O . LEU A 1 166 ? -7.491 -7.154 16.942 1.00 98.50 166 LEU A O 1
ATOM 1279 N N . VAL A 1 167 ? -5.366 -6.921 16.254 1.00 97.62 167 VAL A N 1
ATOM 1280 C CA . VAL A 1 167 ? -4.974 -8.313 16.560 1.00 97.62 167 VAL A CA 1
ATOM 1281 C C . VAL A 1 167 ? -5.155 -8.630 18.048 1.00 97.62 167 VAL A C 1
ATOM 1283 O O . VAL A 1 167 ? -5.571 -9.732 18.400 1.00 97.62 167 VAL A O 1
ATOM 1286 N N . ASN A 1 168 ? -4.908 -7.654 18.923 1.00 97.44 168 ASN A N 1
ATOM 1287 C CA . ASN A 1 168 ? -5.108 -7.783 20.367 1.00 97.44 168 ASN A CA 1
ATOM 1288 C C . ASN A 1 168 ? -6.579 -7.639 20.809 1.00 97.44 168 ASN A C 1
ATOM 1290 O O . ASN A 1 168 ? -6.860 -7.682 22.007 1.00 97.44 168 ASN A O 1
ATOM 1294 N N . GLY A 1 169 ? -7.521 -7.493 19.872 1.00 98.12 169 GLY A N 1
ATOM 1295 C CA . GLY A 1 169 ? -8.958 -7.503 20.140 1.00 98.12 169 GLY A CA 1
ATOM 1296 C C . GLY A 1 169 ? -9.586 -6.135 20.407 1.00 98.12 169 GLY A C 1
ATOM 1297 O O . GLY A 1 169 ? -10.743 -6.084 20.825 1.00 98.12 169 GLY A O 1
ATOM 1298 N N . THR A 1 170 ? -8.877 -5.024 20.171 1.00 98.69 170 THR A N 1
ATOM 1299 C CA . THR A 1 170 ? -9.496 -3.692 20.231 1.00 98.69 170 THR A CA 1
ATOM 1300 C C . THR A 1 170 ? -10.584 -3.577 19.152 1.00 98.69 170 THR A C 1
ATOM 1302 O O . THR A 1 170 ? -10.305 -3.851 17.983 1.00 98.69 170 THR A O 1
ATOM 1305 N N . PRO A 1 171 ? -11.816 -3.146 19.486 1.00 98.62 171 PRO A N 1
ATOM 1306 C CA . PRO A 1 171 ? -12.865 -2.936 18.490 1.00 98.62 171 PRO A CA 1
ATOM 1307 C C . PRO A 1 171 ? -12.443 -1.936 17.406 1.00 98.62 171 PRO A C 1
ATOM 1309 O O . PRO A 1 171 ? -11.868 -0.892 17.714 1.00 98.62 171 PRO A O 1
ATOM 1312 N N . ILE A 1 172 ? -12.801 -2.198 16.141 1.00 98.69 172 ILE A N 1
ATOM 1313 C CA . ILE A 1 172 ? -12.365 -1.389 14.984 1.00 98.69 172 ILE A CA 1
ATOM 1314 C C . ILE A 1 172 ? -12.620 0.108 15.195 1.00 98.69 172 ILE A C 1
ATOM 1316 O O . ILE A 1 172 ? -11.710 0.910 15.004 1.00 98.69 172 ILE A O 1
ATOM 1320 N N . ARG A 1 173 ? -13.828 0.497 15.632 1.00 98.69 173 ARG A N 1
ATOM 1321 C CA . ARG A 1 173 ? -14.188 1.913 15.854 1.00 98.69 173 ARG A CA 1
ATOM 1322 C C . ARG A 1 173 ? -13.283 2.593 16.885 1.00 98.69 173 ARG A C 1
ATOM 1324 O O . ARG A 1 173 ? -12.906 3.742 16.683 1.00 98.69 173 ARG A O 1
ATOM 1331 N N . GLU A 1 174 ? -12.923 1.890 17.955 1.00 98.75 174 GLU A N 1
ATOM 1332 C CA . GLU A 1 174 ? -12.021 2.401 18.991 1.00 98.75 174 GLU A CA 1
ATOM 1333 C C . GLU A 1 174 ? -10.589 2.517 18.459 1.00 98.75 174 GLU A C 1
ATOM 1335 O O . GLU A 1 174 ? -9.961 3.568 18.587 1.00 98.75 174 GLU A O 1
ATOM 1340 N N . ALA A 1 175 ? -10.099 1.470 17.789 1.00 98.81 175 ALA A N 1
ATOM 1341 C CA . ALA A 1 175 ? -8.746 1.425 17.251 1.00 98.81 175 ALA A CA 1
ATOM 1342 C C . ALA A 1 175 ? -8.500 2.534 16.213 1.00 98.81 175 ALA A C 1
ATOM 1344 O O . ALA A 1 175 ? -7.476 3.224 16.260 1.00 98.81 175 ALA A O 1
ATOM 1345 N N . VAL A 1 176 ? -9.448 2.753 15.294 1.00 98.69 176 VAL A N 1
ATOM 1346 C CA . VAL A 1 176 ? -9.313 3.790 14.261 1.00 98.69 176 VAL A CA 1
ATOM 1347 C C . VAL A 1 176 ? -9.542 5.199 14.804 1.00 98.69 176 VAL A C 1
ATOM 1349 O O . VAL A 1 176 ? -8.869 6.113 14.335 1.00 98.69 176 VAL A O 1
ATOM 1352 N N . GLU A 1 177 ? -10.405 5.398 15.812 1.00 98.75 177 GLU A N 1
ATOM 1353 C CA . GLU A 1 177 ? -10.541 6.707 16.475 1.00 98.75 177 GLU A CA 1
ATOM 1354 C C . GLU A 1 177 ? -9.259 7.065 17.233 1.00 98.75 177 GLU A C 1
ATOM 1356 O O . GLU A 1 177 ? -8.752 8.177 17.091 1.00 98.75 177 GLU A O 1
ATOM 1361 N N . HIS A 1 178 ? -8.674 6.113 17.970 1.00 98.69 178 HIS A N 1
ATOM 1362 C CA . HIS A 1 178 ? -7.389 6.315 18.637 1.00 98.69 178 HIS A CA 1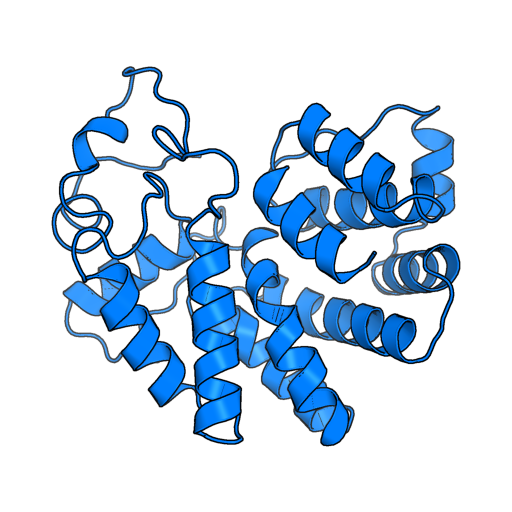
ATOM 1363 C C . HIS A 1 178 ? -6.280 6.648 17.630 1.00 98.69 178 HIS A C 1
ATOM 1365 O O . HIS A 1 178 ? -5.547 7.623 17.799 1.00 98.69 178 HIS A O 1
ATOM 1371 N N . THR A 1 179 ? -6.201 5.881 16.540 1.00 98.62 179 THR A N 1
ATOM 1372 C CA . THR A 1 179 ? -5.239 6.111 15.452 1.00 98.62 179 THR A CA 1
ATOM 1373 C C . THR A 1 179 ? -5.421 7.490 14.820 1.00 98.62 179 THR A C 1
ATOM 1375 O O . THR A 1 179 ? -4.444 8.200 14.580 1.00 98.62 179 THR A O 1
ATOM 1378 N N . GLY A 1 180 ? -6.670 7.898 14.585 1.00 98.31 180 GLY A N 1
ATOM 1379 C CA . GLY A 1 180 ? -6.999 9.243 14.134 1.00 98.31 180 GLY A CA 1
ATOM 1380 C C . GLY A 1 180 ? -6.503 10.300 15.116 1.00 98.31 180 GLY A C 1
ATOM 1381 O O . GLY A 1 180 ? -5.812 11.229 14.703 1.00 98.31 180 GLY A O 1
ATOM 1382 N N . SER A 1 181 ? -6.775 10.133 16.413 1.00 98.31 181 SER A N 1
ATOM 1383 C CA . SER A 1 181 ? -6.375 11.084 17.455 1.00 98.31 181 SER A CA 1
ATOM 1384 C C . SER A 1 181 ? -4.859 11.280 17.518 1.00 98.31 181 SER A C 1
ATOM 1386 O O . SER A 1 181 ? -4.409 12.416 17.660 1.00 98.31 181 SER A O 1
ATOM 1388 N N . VAL A 1 182 ? -4.066 10.210 17.371 1.00 97.69 182 VAL A N 1
ATOM 1389 C CA . VAL A 1 182 ? -2.592 10.289 17.287 1.00 97.69 182 VAL A CA 1
ATOM 1390 C C . VAL A 1 182 ? -2.144 11.167 16.113 1.00 97.69 182 VAL A C 1
ATOM 1392 O O . VAL A 1 182 ? -1.135 11.863 16.200 1.00 97.69 182 VAL A O 1
ATOM 1395 N N . MET A 1 183 ? -2.928 11.186 15.036 1.00 96.50 183 MET A N 1
ATOM 1396 C CA . MET A 1 183 ? -2.689 11.981 13.830 1.00 96.50 183 MET A CA 1
ATOM 1397 C C . MET A 1 183 ? -3.425 13.331 13.824 1.00 96.50 183 MET A C 1
ATOM 1399 O O . MET A 1 183 ? -3.418 14.023 12.807 1.00 96.50 183 MET A O 1
ATOM 1403 N N . GLY A 1 184 ? -4.063 13.724 14.933 1.00 97.38 184 GLY A N 1
ATOM 1404 C CA . GLY A 1 184 ? -4.823 14.974 15.034 1.00 97.38 184 GLY A CA 1
ATOM 1405 C C . GLY A 1 184 ? -6.156 14.971 14.272 1.00 97.38 184 GLY A C 1
ATOM 1406 O O . GLY A 1 184 ? -6.637 16.029 13.869 1.00 97.38 184 GLY A O 1
ATOM 1407 N N . ILE A 1 185 ? -6.752 13.798 14.053 1.00 96.94 185 ILE A N 1
ATOM 1408 C CA . ILE A 1 185 ? -8.003 13.591 13.312 1.00 96.94 185 ILE A CA 1
ATOM 1409 C C . ILE A 1 185 ? -9.050 12.992 14.257 1.00 96.94 185 ILE A C 1
ATOM 1411 O O . ILE A 1 185 ? -8.806 11.959 14.866 1.00 96.94 185 ILE A O 1
ATOM 1415 N N . SER A 1 186 ? -10.248 13.575 14.330 1.00 97.94 186 SER A N 1
ATOM 1416 C CA . SER A 1 186 ? -11.399 12.878 14.926 1.00 97.94 186 SER A CA 1
ATOM 1417 C C . SER A 1 186 ? -12.177 12.159 13.828 1.00 97.94 186 SER A C 1
ATOM 1419 O O . SER A 1 186 ? -12.799 12.805 12.977 1.00 97.94 186 SER A O 1
ATOM 1421 N N . VAL A 1 187 ? -12.114 10.827 13.820 1.00 98.50 187 VAL A N 1
ATOM 1422 C CA . VAL A 1 187 ? -12.692 10.001 12.750 1.00 98.50 187 VAL A CA 1
ATOM 1423 C C . VAL A 1 187 ? -14.210 9.992 12.868 1.00 98.50 187 VAL A C 1
ATOM 1425 O O . VAL A 1 187 ? -14.896 10.265 11.884 1.00 98.50 187 VAL A O 1
ATOM 1428 N N . ALA A 1 188 ? -14.738 9.783 14.074 1.00 98.38 188 ALA A N 1
ATOM 1429 C CA . ALA A 1 188 ? -16.164 9.801 14.374 1.00 98.38 188 ALA A CA 1
ATOM 1430 C C . ALA A 1 188 ? -16.817 11.124 13.951 1.00 98.38 188 ALA A C 1
ATOM 1432 O O . ALA A 1 188 ? -17.817 11.125 13.229 1.00 98.38 188 ALA A O 1
ATOM 1433 N N . ARG A 1 189 ? -16.200 12.259 14.315 1.00 98.00 189 ARG A N 1
ATOM 1434 C CA . ARG A 1 189 ? -16.668 13.587 13.898 1.00 98.00 189 ARG A CA 1
ATOM 1435 C C . ARG A 1 189 ? -16.609 13.755 12.381 1.00 98.00 189 ARG A C 1
ATOM 1437 O O . ARG A 1 189 ? -17.537 14.304 11.796 1.00 98.00 189 ARG A O 1
ATOM 1444 N N . GLY A 1 190 ? -15.542 13.282 11.735 1.00 97.44 190 GLY A N 1
ATOM 1445 C CA . GLY A 1 190 ? -15.423 13.315 10.276 1.00 97.44 190 GLY A CA 1
ATOM 1446 C C . GLY A 1 190 ? -16.517 12.501 9.575 1.00 97.44 190 GLY A C 1
ATOM 1447 O O . GLY A 1 190 ? -17.086 12.951 8.579 1.00 97.44 190 GLY A O 1
ATOM 1448 N N . VAL A 1 191 ? -16.861 11.329 10.114 1.00 98.06 191 VAL A N 1
ATOM 1449 C CA . VAL A 1 191 ? -17.961 10.490 9.615 1.00 98.06 191 VAL A CA 1
ATOM 1450 C C . VAL A 1 191 ? -19.306 11.193 9.789 1.00 98.06 191 VAL A C 1
ATOM 1452 O O . VAL A 1 191 ? -20.074 11.261 8.832 1.00 98.06 191 VAL A O 1
ATOM 1455 N N . GLU A 1 192 ? -19.580 11.786 10.948 1.00 97.56 192 GLU A N 1
ATOM 1456 C CA . GLU A 1 192 ? -20.814 12.546 11.181 1.00 97.56 192 GLU A CA 1
ATOM 1457 C C . GLU A 1 192 ? -20.943 13.741 10.219 1.00 97.56 192 GLU A C 1
ATOM 1459 O O . GLU A 1 192 ? -21.968 13.924 9.557 1.00 97.56 192 GLU A O 1
ATOM 1464 N N . GLN A 1 193 ? -19.869 14.520 10.066 1.00 96.88 193 GLN A N 1
ATOM 1465 C CA . GLN A 1 193 ? -19.833 15.696 9.192 1.00 96.88 193 GLN A CA 1
ATOM 1466 C C . GLN A 1 193 ? -20.014 15.359 7.710 1.00 96.88 193 GLN A C 1
ATOM 1468 O O . GLN A 1 193 ? -20.512 16.194 6.954 1.00 96.88 193 GLN A O 1
ATOM 1473 N N . SER A 1 194 ? -19.668 14.137 7.297 1.00 95.31 194 SER A N 1
ATOM 1474 C CA . SER A 1 194 ? -19.889 13.665 5.928 1.00 95.31 194 SER A CA 1
ATOM 1475 C C . SER A 1 194 ? -21.369 13.517 5.562 1.00 95.31 194 SER A C 1
ATOM 1477 O O . SER A 1 194 ? -21.700 13.415 4.382 1.00 95.31 194 SER A O 1
ATOM 1479 N N . ARG A 1 195 ? -22.269 13.476 6.561 1.00 94.88 195 ARG A N 1
ATOM 1480 C CA . ARG A 1 195 ? -23.713 13.243 6.377 1.00 94.88 195 ARG A CA 1
ATOM 1481 C C . ARG A 1 195 ? -24.009 11.988 5.547 1.00 94.88 195 ARG A C 1
ATOM 1483 O O . ARG A 1 195 ? -24.931 11.965 4.738 1.00 94.88 195 ARG A O 1
ATOM 1490 N N . GLY A 1 196 ? -23.199 10.947 5.743 1.00 92.31 196 GLY A N 1
ATOM 1491 C CA . GLY A 1 196 ? -23.328 9.665 5.058 1.00 92.31 196 GLY A CA 1
ATOM 1492 C C . GLY A 1 196 ? -22.632 9.588 3.697 1.00 92.31 196 GLY A C 1
ATOM 1493 O O . GLY A 1 196 ? -22.609 8.500 3.123 1.00 92.31 196 GLY A O 1
ATOM 1494 N N . VAL A 1 197 ? -22.027 10.669 3.197 1.00 96.00 197 VAL A N 1
ATOM 1495 C CA . VAL A 1 197 ? -21.295 10.674 1.921 1.00 96.00 197 VAL A CA 1
ATOM 1496 C C . VAL A 1 197 ? -19.891 10.101 2.102 1.00 96.00 197 VAL A C 1
ATOM 1498 O O . VAL A 1 197 ? -19.109 10.595 2.909 1.00 96.00 197 VAL A O 1
ATOM 1501 N N . ASP A 1 198 ? -19.551 9.082 1.316 1.00 97.31 198 ASP A N 1
ATOM 1502 C CA . ASP A 1 198 ? -18.217 8.485 1.361 1.00 97.31 198 ASP A CA 1
ATOM 1503 C C . ASP A 1 198 ? -17.172 9.362 0.639 1.00 97.31 198 ASP A C 1
ATOM 1505 O O . ASP A 1 198 ? -17.417 9.822 -0.483 1.00 97.31 198 ASP A O 1
ATOM 1509 N N . PRO A 1 199 ? -15.992 9.601 1.245 1.00 95.44 199 PRO A N 1
ATOM 1510 C CA . PRO A 1 199 ? -14.996 10.517 0.701 1.00 95.44 199 PRO A CA 1
ATOM 1511 C C . PRO A 1 199 ? -14.246 9.929 -0.504 1.00 95.44 199 PRO A C 1
ATOM 1513 O O . PRO A 1 199 ? -13.466 8.983 -0.372 1.00 95.44 199 PRO A O 1
ATOM 1516 N N . MET A 1 200 ? -14.403 10.555 -1.676 1.00 95.69 200 MET A N 1
ATOM 1517 C CA . MET A 1 200 ? -13.551 10.314 -2.847 1.00 95.69 200 MET A CA 1
ATOM 1518 C C . MET A 1 200 ? -12.256 11.119 -2.721 1.00 95.69 200 MET A C 1
ATOM 1520 O O . MET A 1 200 ? -12.268 12.347 -2.769 1.00 95.69 200 MET A O 1
ATOM 1524 N N . THR A 1 201 ? -11.129 10.423 -2.587 1.00 94.25 201 THR A N 1
ATOM 1525 C CA . THR A 1 201 ? -9.813 11.046 -2.398 1.00 94.25 201 THR A CA 1
ATOM 1526 C C . THR A 1 201 ? -8.790 10.565 -3.418 1.00 94.25 201 THR A C 1
ATOM 1528 O O . THR A 1 201 ? -8.870 9.450 -3.941 1.00 94.25 201 THR A O 1
ATOM 1531 N N . ALA A 1 202 ? -7.815 11.430 -3.700 1.00 92.00 202 ALA A N 1
ATOM 1532 C CA . ALA A 1 202 ? -6.606 11.066 -4.429 1.00 92.00 202 ALA A CA 1
ATOM 1533 C C . ALA A 1 202 ? -5.664 10.225 -3.546 1.00 92.00 202 ALA A C 1
ATOM 1535 O O . ALA A 1 202 ? -5.975 9.904 -2.400 1.00 92.00 202 ALA A O 1
ATOM 1536 N N . CYS A 1 203 ? -4.497 9.875 -4.083 1.00 91.62 203 CYS A N 1
ATOM 1537 C CA . CYS A 1 203 ? -3.591 8.917 -3.459 1.00 91.62 203 CYS A CA 1
ATOM 1538 C C . CYS A 1 203 ? -2.794 9.444 -2.259 1.00 91.62 203 CYS A C 1
ATOM 1540 O O . CYS A 1 203 ? -2.318 8.647 -1.450 1.00 91.62 203 CYS A O 1
ATOM 1542 N N . TYR A 1 204 ? -2.663 10.766 -2.121 1.00 94.06 204 TYR A N 1
ATOM 1543 C CA . TYR A 1 204 ? -1.793 11.389 -1.123 1.00 94.06 204 TYR A CA 1
ATOM 1544 C C . TYR A 1 204 ? -2.213 11.041 0.301 1.00 94.06 204 TYR A C 1
ATOM 1546 O O . TYR A 1 204 ? -3.394 11.170 0.651 1.00 94.06 204 TYR A O 1
ATOM 1554 N N . LEU A 1 205 ? -1.233 10.691 1.137 1.00 94.56 205 LEU A N 1
ATOM 1555 C CA . LEU A 1 205 ? -1.447 10.280 2.528 1.00 94.56 205 LEU A CA 1
ATOM 1556 C C . LEU A 1 205 ? -2.367 11.222 3.327 1.00 94.56 205 LEU A C 1
ATOM 1558 O O . LEU A 1 205 ? -3.326 10.708 3.904 1.00 94.56 205 LEU A O 1
ATOM 1562 N N . PRO A 1 206 ? -2.199 12.566 3.304 1.00 94.50 206 PRO A N 1
ATOM 1563 C CA . PRO A 1 206 ? -3.043 13.469 4.095 1.00 94.50 206 PRO A CA 1
ATOM 1564 C C . PRO A 1 206 ? -4.532 13.424 3.735 1.00 94.50 206 PRO A C 1
ATOM 1566 O O . PRO A 1 206 ? -5.364 13.848 4.527 1.00 94.50 206 PRO A O 1
ATOM 1569 N N . SER A 1 207 ? -4.875 12.927 2.542 1.00 93.75 207 SER A N 1
ATOM 1570 C CA . SER A 1 207 ? -6.262 12.778 2.090 1.00 93.75 207 SER A CA 1
ATOM 1571 C C . SER A 1 207 ? -6.748 11.329 2.161 1.00 93.75 207 SER A C 1
ATOM 1573 O O . SER A 1 207 ? -7.856 11.058 2.619 1.00 93.75 207 SER A O 1
ATOM 1575 N N . SER A 1 208 ? -5.915 10.376 1.744 1.00 96.00 208 SER A N 1
ATOM 1576 C CA . SER A 1 208 ? -6.313 8.979 1.596 1.00 96.00 208 SER A CA 1
ATOM 1577 C C . SER A 1 208 ? -6.288 8.209 2.916 1.00 96.00 208 SER A C 1
ATOM 1579 O O . SER A 1 208 ? -7.146 7.358 3.138 1.00 96.00 208 SER A O 1
ATOM 1581 N N . PHE A 1 209 ? -5.377 8.542 3.837 1.00 97.75 209 PHE A N 1
ATOM 1582 C CA . PHE A 1 209 ? -5.320 7.890 5.147 1.00 97.75 209 PHE A CA 1
ATOM 1583 C C . PHE A 1 209 ? -6.536 8.221 6.035 1.00 97.75 209 PHE A C 1
ATOM 1585 O O . PHE A 1 209 ? -7.172 7.281 6.511 1.00 97.75 209 PHE A O 1
ATOM 1592 N N . PRO A 1 210 ? -6.965 9.493 6.198 1.00 97.81 210 PRO A N 1
ATOM 1593 C CA . PRO A 1 210 ? -8.210 9.791 6.912 1.00 97.81 210 PRO A CA 1
ATOM 1594 C C . PRO A 1 210 ? -9.439 9.155 6.250 1.00 97.81 210 PRO A C 1
ATOM 1596 O O . PRO A 1 210 ? -10.348 8.708 6.942 1.00 97.81 210 PRO A O 1
ATOM 1599 N N . SER A 1 211 ? -9.457 9.079 4.912 1.00 98.00 211 SER A N 1
ATOM 1600 C CA . SER A 1 211 ? -10.507 8.378 4.162 1.00 98.00 211 SER A CA 1
ATOM 1601 C C . SER A 1 211 ? -10.529 6.880 4.499 1.00 98.00 211 SER A C 1
ATOM 1603 O O . SER A 1 211 ? -11.592 6.341 4.789 1.00 98.00 211 SER A O 1
ATOM 1605 N N . MET A 1 212 ? -9.372 6.211 4.572 1.00 98.44 212 MET A N 1
ATOM 1606 C CA . MET A 1 212 ? -9.277 4.812 5.012 1.00 98.44 212 MET A CA 1
ATOM 1607 C C . MET A 1 212 ? -9.873 4.612 6.415 1.00 98.44 212 MET A C 1
ATOM 1609 O O . MET A 1 212 ? -10.734 3.748 6.592 1.00 98.44 212 MET A O 1
ATOM 1613 N N . LEU A 1 213 ? -9.498 5.463 7.381 1.00 98.69 213 LEU A N 1
ATOM 1614 C CA . LEU A 1 213 ? -10.054 5.419 8.740 1.00 98.69 213 LEU A CA 1
ATOM 1615 C C . LEU A 1 213 ? -11.568 5.677 8.751 1.00 98.69 213 LEU A C 1
ATOM 1617 O O . LEU A 1 213 ? -12.291 5.014 9.488 1.00 98.69 213 LEU A O 1
ATOM 1621 N N . HIS A 1 214 ? -12.062 6.594 7.911 1.00 98.62 214 HIS A N 1
ATOM 1622 C CA . HIS A 1 214 ? -13.494 6.854 7.753 1.00 98.62 214 HIS A CA 1
ATOM 1623 C C . HIS A 1 214 ? -14.247 5.590 7.328 1.00 98.62 214 HIS A C 1
ATOM 1625 O O . HIS A 1 214 ? -15.260 5.264 7.943 1.00 98.62 214 HIS A O 1
ATOM 1631 N N . PHE A 1 215 ? -13.772 4.870 6.303 1.00 98.69 215 PHE A N 1
ATOM 1632 C CA . PHE A 1 215 ? -14.426 3.636 5.851 1.00 98.69 215 PHE A CA 1
ATOM 1633 C C . PHE A 1 215 ? -14.408 2.559 6.936 1.00 98.69 215 PHE A C 1
ATOM 1635 O O . PHE A 1 215 ? -15.450 1.959 7.205 1.00 98.69 215 PHE A O 1
ATOM 1642 N N . ALA A 1 216 ? -13.258 2.356 7.585 1.00 98.69 216 ALA A N 1
ATOM 1643 C CA . ALA A 1 216 ? -13.120 1.395 8.676 1.00 98.69 216 ALA A CA 1
ATOM 1644 C C . ALA A 1 216 ? -14.058 1.728 9.846 1.00 98.69 216 ALA A C 1
ATOM 1646 O O . ALA A 1 216 ? -14.741 0.847 10.357 1.00 98.69 216 ALA A O 1
ATOM 1647 N N . PHE A 1 217 ? -14.160 3.006 10.227 1.00 98.75 217 PHE A N 1
ATOM 1648 C CA . PHE A 1 217 ? -15.075 3.444 11.275 1.00 98.75 217 PHE A CA 1
ATOM 1649 C C . PHE A 1 217 ? -16.528 3.265 10.841 1.00 98.75 217 PHE A C 1
ATOM 1651 O O . PHE A 1 217 ? -17.283 2.564 11.501 1.00 98.75 217 PHE A O 1
ATOM 1658 N N . LYS A 1 218 ? -16.950 3.888 9.735 1.00 98.56 218 LYS A N 1
ATOM 1659 C CA . LYS A 1 218 ? -18.353 3.927 9.296 1.00 98.56 218 LYS A CA 1
ATOM 1660 C C . LYS A 1 218 ? -18.935 2.524 9.114 1.00 98.56 218 LYS A C 1
ATOM 1662 O O . LYS A 1 218 ? -20.043 2.274 9.589 1.00 98.56 218 LYS A O 1
ATOM 1667 N N . TYR A 1 219 ? -18.169 1.620 8.505 1.00 98.50 219 TYR A N 1
ATOM 1668 C CA . TYR A 1 219 ? -18.599 0.273 8.128 1.00 98.50 219 TYR A CA 1
ATOM 1669 C C . TYR A 1 219 ? -17.994 -0.840 9.002 1.00 98.50 219 TYR A C 1
ATOM 1671 O O . TYR A 1 219 ? -17.940 -1.987 8.562 1.00 98.50 219 TYR A O 1
ATOM 1679 N N . ALA A 1 220 ? -17.564 -0.526 10.231 1.00 98.12 220 ALA A N 1
ATOM 1680 C CA . ALA A 1 220 ? -16.914 -1.472 11.149 1.00 98.12 220 ALA A CA 1
ATOM 1681 C C . ALA A 1 220 ? -17.688 -2.790 11.348 1.00 98.12 220 ALA A C 1
ATOM 1683 O O . ALA A 1 220 ? -17.092 -3.839 11.560 1.00 98.12 220 ALA A O 1
ATOM 1684 N N . ASP A 1 221 ? -19.016 -2.743 11.249 1.00 97.69 221 ASP A N 1
ATOM 1685 C CA . ASP A 1 221 ? -19.896 -3.890 11.487 1.00 97.69 221 ASP A CA 1
ATOM 1686 C C . ASP A 1 221 ? -20.053 -4.800 10.250 1.00 97.69 221 ASP A C 1
ATOM 1688 O O . ASP A 1 221 ? -20.723 -5.832 10.302 1.00 97.69 221 ASP A O 1
ATOM 1692 N N . SER A 1 222 ? -19.476 -4.425 9.100 1.00 98.00 222 SER A N 1
ATOM 1693 C CA . SER A 1 222 ? -19.562 -5.215 7.872 1.00 98.00 222 SER A CA 1
ATOM 1694 C C . SER A 1 222 ? -18.360 -4.994 6.943 1.00 98.00 222 SER A C 1
ATOM 1696 O O . SER A 1 222 ? -18.406 -4.121 6.066 1.00 98.00 222 SER A O 1
ATOM 1698 N N . PRO A 1 223 ? -17.325 -5.856 7.024 1.00 97.19 223 PRO A N 1
ATOM 1699 C CA . PRO A 1 223 ? -16.166 -5.798 6.132 1.00 97.19 223 PRO A CA 1
ATOM 1700 C C . PRO A 1 223 ? -16.543 -5.793 4.646 1.00 97.19 223 PRO A C 1
ATOM 1702 O O . PRO A 1 223 ? -15.995 -5.042 3.839 1.00 97.19 223 PRO A O 1
ATOM 1705 N N . ARG A 1 224 ? -17.561 -6.579 4.275 1.00 98.06 224 ARG A N 1
ATOM 1706 C CA . ARG A 1 224 ? -18.068 -6.622 2.899 1.00 98.06 224 ARG A CA 1
ATOM 1707 C C . ARG A 1 224 ? -18.627 -5.273 2.446 1.00 98.06 224 ARG A C 1
ATOM 1709 O O . ARG A 1 224 ? -18.363 -4.868 1.316 1.00 98.06 224 ARG A O 1
ATOM 1716 N N . GLN A 1 225 ? -19.414 -4.593 3.283 1.00 98.31 225 GLN A N 1
ATOM 1717 C CA . GLN A 1 225 ? -19.950 -3.276 2.925 1.00 98.31 225 GLN A CA 1
ATOM 1718 C C . GLN A 1 225 ? -18.841 -2.228 2.855 1.00 98.31 225 GLN A C 1
ATOM 1720 O O . GLN A 1 225 ? -18.840 -1.438 1.916 1.00 98.31 225 GLN A O 1
ATOM 1725 N N . ALA A 1 226 ? -17.870 -2.272 3.771 1.00 98.44 226 ALA A N 1
ATOM 1726 C CA . ALA A 1 226 ? -16.718 -1.376 3.769 1.00 98.44 226 ALA A CA 1
ATOM 1727 C C . ALA A 1 226 ? -15.932 -1.454 2.447 1.00 98.44 226 ALA A C 1
ATOM 1729 O O . ALA A 1 226 ? -15.684 -0.433 1.802 1.00 98.44 226 ALA A O 1
ATOM 1730 N N . LEU A 1 227 ? -15.601 -2.672 2.002 1.00 98.00 227 LEU A N 1
ATOM 1731 C CA . LEU A 1 227 ? -14.862 -2.898 0.757 1.00 98.00 227 LEU A CA 1
ATOM 1732 C C . LEU A 1 227 ? -15.668 -2.489 -0.485 1.00 98.00 227 LEU A C 1
ATOM 1734 O O . LEU A 1 227 ? -15.111 -1.882 -1.401 1.00 98.00 227 LEU A O 1
ATOM 1738 N N . LEU A 1 228 ? -16.976 -2.770 -0.511 1.00 98.19 228 LEU A N 1
ATOM 1739 C CA . LEU A 1 228 ? -17.855 -2.358 -1.612 1.00 98.19 228 LEU A CA 1
ATOM 1740 C C . LEU A 1 228 ? -18.011 -0.839 -1.691 1.00 98.19 228 LEU A C 1
ATOM 1742 O O . LEU A 1 228 ? -17.926 -0.277 -2.782 1.00 98.19 228 LEU A O 1
ATOM 1746 N N . ALA A 1 229 ? -18.222 -0.175 -0.554 1.00 98.19 229 ALA A N 1
ATOM 1747 C CA . ALA A 1 229 ? -18.319 1.276 -0.488 1.00 98.19 229 ALA A CA 1
ATOM 1748 C C . ALA A 1 229 ? -17.014 1.914 -0.982 1.00 98.19 229 ALA A C 1
ATOM 1750 O O . ALA A 1 229 ? -17.037 2.706 -1.921 1.00 98.19 229 ALA A O 1
ATOM 1751 N N . ASN A 1 230 ? -15.868 1.460 -0.461 1.00 98.06 230 ASN A N 1
ATOM 1752 C CA . ASN A 1 230 ? -14.551 1.902 -0.911 1.00 98.06 230 ASN A CA 1
ATOM 1753 C C . ASN A 1 230 ? -14.364 1.757 -2.432 1.00 98.06 230 ASN A C 1
ATOM 1755 O O . ASN A 1 230 ? -13.886 2.691 -3.082 1.00 98.06 230 ASN A O 1
ATOM 1759 N N . ALA A 1 231 ? -14.728 0.598 -2.992 1.00 96.75 231 ALA A N 1
ATOM 1760 C CA . ALA A 1 231 ? -14.591 0.329 -4.418 1.00 96.75 231 ALA A CA 1
ATOM 1761 C C . ALA A 1 231 ? -15.457 1.282 -5.259 1.00 96.75 231 ALA A C 1
ATOM 1763 O O . ALA A 1 231 ? -14.957 1.857 -6.229 1.00 96.75 231 ALA A O 1
ATOM 1764 N N . ASN A 1 232 ? -16.713 1.494 -4.853 1.00 97.00 232 ASN A N 1
ATOM 1765 C CA . ASN A 1 232 ? -17.685 2.326 -5.568 1.00 97.00 232 ASN A CA 1
ATOM 1766 C C . ASN A 1 232 ? -17.389 3.830 -5.492 1.00 97.00 232 ASN A C 1
ATOM 1768 O O . ASN A 1 232 ? -17.745 4.563 -6.412 1.00 97.00 232 ASN A O 1
ATOM 1772 N N . THR A 1 233 ? -16.725 4.305 -4.436 1.00 96.00 233 THR A N 1
ATOM 1773 C CA . THR A 1 233 ? -16.380 5.729 -4.290 1.00 96.00 233 THR A CA 1
ATOM 1774 C C . THR A 1 233 ? -15.302 6.189 -5.280 1.00 96.00 233 THR A C 1
ATOM 1776 O O . THR A 1 233 ? -15.198 7.379 -5.577 1.00 96.00 233 THR A O 1
ATOM 1779 N N . GLY A 1 234 ? -14.500 5.268 -5.824 1.00 93.56 234 GLY A N 1
ATOM 1780 C CA . GLY A 1 234 ? -13.409 5.598 -6.742 1.00 93.56 234 GLY A CA 1
ATOM 1781 C C . GLY A 1 234 ? -12.257 6.360 -6.070 1.00 93.56 234 GLY A C 1
ATOM 1782 O O . GLY A 1 234 ? -12.007 6.226 -4.866 1.00 93.56 234 GLY A O 1
ATOM 1783 N N . GLY A 1 235 ? -11.523 7.143 -6.867 1.00 92.75 235 GLY A N 1
ATOM 1784 C CA . GLY A 1 235 ? -10.270 7.769 -6.437 1.00 92.75 235 GLY A CA 1
ATOM 1785 C C . GLY A 1 235 ? -9.170 6.725 -6.223 1.00 92.75 235 GLY A C 1
ATOM 1786 O O . GLY A 1 235 ? -9.031 5.804 -7.025 1.00 92.75 235 GLY A O 1
ATOM 1787 N N . GLU A 1 236 ? -8.411 6.842 -5.134 1.00 92.25 236 GLU A N 1
ATOM 1788 C CA . GLU A 1 236 ? -7.431 5.831 -4.705 1.00 92.25 236 GLU A CA 1
ATOM 1789 C C . GLU A 1 236 ? -8.116 4.636 -4.016 1.00 92.25 236 GLU A C 1
ATOM 1791 O O . GLU A 1 236 ? -7.877 4.348 -2.848 1.00 92.25 236 GLU A O 1
ATOM 1796 N N . ASN A 1 237 ? -9.044 3.963 -4.697 1.00 95.31 237 ASN A N 1
ATOM 1797 C CA . ASN A 1 237 ? -9.801 2.859 -4.098 1.00 95.31 237 ASN A CA 1
ATOM 1798 C C . ASN A 1 237 ? -8.995 1.555 -3.985 1.00 95.31 237 ASN A C 1
ATOM 1800 O O . ASN A 1 237 ? -9.301 0.743 -3.113 1.00 95.31 237 ASN A O 1
ATOM 1804 N N . VAL A 1 238 ? -7.973 1.354 -4.823 1.00 95.06 238 VAL A N 1
ATOM 1805 C CA . VAL A 1 238 ? -7.158 0.131 -4.834 1.00 95.06 238 VAL A CA 1
ATOM 1806 C C . VAL A 1 238 ? -6.251 0.092 -3.610 1.00 95.06 238 VAL A C 1
ATOM 1808 O O . VAL A 1 238 ? -6.396 -0.807 -2.783 1.00 95.06 238 VAL A O 1
ATOM 1811 N N . ALA A 1 239 ? -5.365 1.082 -3.437 1.00 95.62 239 ALA A N 1
ATOM 1812 C CA . ALA A 1 239 ? -4.480 1.106 -2.274 1.00 95.62 239 ALA A CA 1
ATOM 1813 C C . ALA A 1 239 ? -5.261 1.286 -0.968 1.00 95.62 239 ALA A C 1
ATOM 1815 O O . ALA A 1 239 ? -4.984 0.598 0.016 1.00 95.62 239 ALA A O 1
ATOM 1816 N N . ARG A 1 240 ? -6.291 2.149 -0.965 1.00 97.25 240 ARG A N 1
ATOM 1817 C CA . ARG A 1 240 ? -7.172 2.306 0.201 1.00 97.25 240 ARG A CA 1
ATOM 1818 C C . ARG A 1 240 ? -7.880 1.009 0.543 1.00 97.25 240 ARG A C 1
ATOM 1820 O O . ARG A 1 240 ? -7.909 0.659 1.712 1.00 97.25 240 ARG A O 1
ATOM 1827 N N . GLY A 1 241 ? -8.382 0.283 -0.452 1.00 97.44 241 GLY A N 1
ATOM 1828 C CA . GLY A 1 241 ? -9.028 -1.014 -0.265 1.00 97.44 241 GLY A CA 1
ATOM 1829 C C . GLY A 1 241 ? -8.088 -2.080 0.285 1.00 97.44 241 GLY A C 1
ATOM 1830 O O . GLY A 1 241 ? -8.492 -2.834 1.161 1.00 97.44 241 GLY A O 1
ATOM 1831 N N . ALA A 1 242 ? -6.835 -2.114 -0.175 1.00 97.62 242 ALA A N 1
ATOM 1832 C CA . ALA A 1 242 ? -5.834 -3.053 0.324 1.00 97.62 242 ALA A CA 1
ATOM 1833 C C . ALA A 1 242 ? -5.478 -2.792 1.798 1.00 97.62 242 ALA A C 1
ATOM 1835 O O . ALA A 1 242 ? -5.481 -3.721 2.602 1.00 97.62 242 ALA A O 1
ATOM 1836 N N . VAL A 1 243 ? -5.230 -1.531 2.172 1.00 98.19 243 VAL A N 1
ATOM 1837 C CA . VAL A 1 243 ? -4.930 -1.164 3.569 1.00 98.19 243 VAL A CA 1
ATOM 1838 C C . VAL A 1 243 ? -6.166 -1.330 4.458 1.00 98.19 243 VAL A C 1
ATOM 1840 O O . VAL A 1 243 ? -6.065 -1.890 5.544 1.00 98.19 243 VAL A O 1
ATOM 1843 N N . LEU A 1 244 ? -7.343 -0.907 3.983 1.00 98.56 244 LEU A N 1
ATOM 1844 C CA . LEU A 1 244 ? -8.622 -1.101 4.670 1.00 98.56 244 LEU A CA 1
ATOM 1845 C C . LEU A 1 244 ? -8.903 -2.588 4.914 1.00 98.56 244 LEU A C 1
ATOM 1847 O O . LEU A 1 244 ? -9.319 -2.954 6.003 1.00 98.56 244 LEU A O 1
ATOM 1851 N N . GLY A 1 245 ? -8.644 -3.448 3.929 1.00 98.00 245 GLY A N 1
ATOM 1852 C CA . GLY A 1 245 ? -8.834 -4.890 4.059 1.00 98.00 245 GLY A CA 1
ATOM 1853 C C . GLY A 1 245 ? -7.935 -5.544 5.108 1.00 98.00 245 GLY A C 1
ATOM 1854 O O . GLY A 1 245 ? -8.301 -6.589 5.621 1.00 98.00 245 GLY A O 1
ATOM 1855 N N . ALA A 1 246 ? -6.791 -4.941 5.446 1.00 97.69 246 ALA A N 1
ATOM 1856 C CA . ALA A 1 246 ? -5.952 -5.400 6.553 1.00 97.69 246 ALA A CA 1
ATOM 1857 C C . ALA A 1 246 ? -6.446 -4.917 7.932 1.00 97.69 246 ALA A C 1
ATOM 1859 O O . ALA A 1 246 ? -6.054 -5.485 8.946 1.00 97.69 246 ALA A O 1
ATOM 1860 N N . VAL A 1 247 ? -7.253 -3.850 7.968 1.00 98.56 247 VAL A N 1
ATOM 1861 C CA . VAL A 1 247 ? -7.837 -3.265 9.190 1.00 98.56 247 VAL A CA 1
ATOM 1862 C C . VAL A 1 247 ? -9.153 -3.947 9.588 1.00 98.56 247 VAL A C 1
ATOM 1864 O O . VAL A 1 247 ? -9.484 -3.978 10.771 1.00 98.56 247 VAL A O 1
ATOM 1867 N N . LEU A 1 248 ? -9.921 -4.434 8.610 1.00 97.12 248 LEU A N 1
ATOM 1868 C CA . LEU A 1 248 ? -11.217 -5.099 8.798 1.00 97.12 248 LEU A CA 1
ATOM 1869 C C . LEU A 1 248 ? -11.069 -6.572 9.193 1.00 97.12 248 LEU A C 1
ATOM 1871 O O . LEU A 1 248 ? -11.949 -7.036 9.951 1.00 97.12 248 LEU A O 1
#

Organism: Hemiselmis andersenii (NCBI:txid464988)

Sequence (248 aa):
GRGSNQGSIVGDVILKGKKHFWERGANYFYHRGMAAGENTVEGPITRLITNSITEKMAFDVDDILAKYIALMTTPDAHNDTYCGTGHRMFFANWAKGREPRNCPDNDGHNTDALDGLTNLPPVVFFSMMDGPSVLSKNSMSCVSLFRESDALRKYAPVVASLLVSLVNGTPIREAVEHTGSVMGISVARGVEQSRGVDPMTACYLPSSFPSMLHFAFKYADSPRQALLANANTGGENVARGAVLGAVL